Protein AF-0000000080791653 (afdb_homodimer)

Organism: Propionibacterium freudenreichii subsp. shermanii (strain ATCC 9614 / DSM 4902 / CIP 103027 / NCIMB 8099 / CIRM-BIA1) (NCBI:txid754252)

pLDDT: mean 88.98, std 9.72, range [53.88, 98.62]

Structure (mmCIF, N/CA/C/O backbone):
data_AF-0000000080791653-model_v1
#
loop_
_entity.id
_entity.type
_entity.pdbx_description
1 polymer 'YbjN domain-containing protein'
#
loop_
_atom_site.group_PDB
_atom_site.id
_atom_site.type_symbol
_atom_site.label_atom_id
_atom_site.label_alt_id
_atom_site.label_comp_id
_atom_site.label_asym_id
_atom_site.label_entity_id
_atom_site.label_seq_id
_atom_site.pdbx_PDB_ins_code
_atom_site.Cartn_x
_atom_site.Cartn_y
_atom_site.Cartn_z
_atom_site.occupancy
_atom_site.B_iso_or_equiv
_atom_site.auth_seq_id
_atom_site.auth_comp_id
_atom_site.auth_asym_id
_atom_site.auth_atom_id
_atom_site.pdbx_PDB_model_num
ATOM 1 N N . MET A 1 1 ? 5.641 -27.594 -10.656 1 53.88 1 MET A N 1
ATOM 2 C CA . MET A 1 1 ? 6.938 -27.516 -9.992 1 53.88 1 MET A CA 1
ATOM 3 C C . MET A 1 1 ? 6.969 -26.344 -9.016 1 53.88 1 MET A C 1
ATOM 5 O O . MET A 1 1 ? 6.336 -25.312 -9.25 1 53.88 1 MET A O 1
ATOM 9 N N . THR A 1 2 ? 7.332 -26.578 -7.711 1 78.31 2 THR A N 1
ATOM 10 C CA . THR A 1 2 ? 7.363 -25.578 -6.648 1 78.31 2 THR A CA 1
ATOM 11 C C . THR A 1 2 ? 8.445 -24.547 -6.91 1 78.31 2 THR A C 1
ATOM 13 O O . THR A 1 2 ? 9.562 -24.891 -7.309 1 78.31 2 THR A O 1
ATOM 16 N N . LEU A 1 3 ? 8.234 -23.281 -7.109 1 85.94 3 LEU A N 1
ATOM 17 C CA . LEU A 1 3 ? 9.203 -22.219 -7.332 1 85.94 3 LEU A CA 1
ATOM 18 C C . LEU A 1 3 ? 10.141 -22.078 -6.141 1 85.94 3 LEU A C 1
ATOM 20 O O . LEU A 1 3 ? 9.758 -22.359 -5.004 1 85.94 3 LEU A O 1
ATOM 24 N N . PRO A 1 4 ? 11.422 -21.812 -6.477 1 92.81 4 PRO A N 1
ATOM 25 C CA . PRO A 1 4 ? 12.367 -21.688 -5.371 1 92.81 4 PRO A CA 1
ATOM 26 C C . PRO A 1 4 ? 12.016 -20.547 -4.422 1 92.81 4 PRO A C 1
ATOM 28 O O . PRO A 1 4 ? 11.445 -19.531 -4.848 1 92.81 4 PRO A O 1
ATOM 31 N N . GLY A 1 5 ? 12.375 -20.703 -3.193 1 94.06 5 GLY A N 1
ATOM 32 C CA . GLY A 1 5 ? 12.242 -19.625 -2.217 1 94.06 5 GLY A CA 1
ATOM 33 C C . GLY A 1 5 ? 13.242 -18.5 -2.43 1 94.06 5 GLY A C 1
ATOM 34 O O . GLY A 1 5 ? 14.211 -18.656 -3.174 1 94.06 5 GLY A O 1
ATOM 35 N N . VAL A 1 6 ? 12.992 -17.422 -1.859 1 96.12 6 VAL A N 1
ATOM 36 C CA . VAL A 1 6 ? 13.875 -16.266 -1.937 1 96.12 6 VAL A CA 1
ATOM 37 C C . VAL A 1 6 ? 14.859 -16.281 -0.769 1 96.12 6 VAL A C 1
ATOM 39 O O . VAL A 1 6 ? 14.484 -16.016 0.374 1 96.12 6 VAL A O 1
ATOM 42 N N . THR A 1 7 ? 16.094 -16.594 -1.062 1 95.75 7 THR A N 1
ATOM 43 C CA . THR A 1 7 ? 17.156 -16.641 -0.06 1 95.75 7 THR A CA 1
ATOM 44 C C . THR A 1 7 ? 17.906 -15.312 -0.009 1 95.75 7 THR A C 1
ATOM 46 O O . THR A 1 7 ? 17.734 -14.461 -0.886 1 95.75 7 THR A O 1
ATOM 49 N N . ALA A 1 8 ? 18.781 -15.172 1.044 1 95.12 8 ALA A N 1
ATOM 50 C CA . ALA A 1 8 ? 19.594 -13.977 1.174 1 95.12 8 ALA A CA 1
ATOM 51 C C . ALA A 1 8 ? 20.547 -13.82 -0.018 1 95.12 8 ALA A C 1
ATOM 53 O O . ALA A 1 8 ? 20.75 -12.719 -0.521 1 95.12 8 ALA A O 1
ATOM 54 N N . GLU A 1 9 ? 21.078 -14.914 -0.443 1 96 9 GLU A N 1
ATOM 55 C CA . GLU A 1 9 ? 22 -14.891 -1.57 1 96 9 GLU A CA 1
ATOM 56 C C . GLU A 1 9 ? 21.297 -14.438 -2.85 1 96 9 GLU A C 1
ATOM 58 O O . GLU A 1 9 ? 21.844 -13.625 -3.604 1 96 9 GLU A O 1
ATOM 63 N N . ARG A 1 10 ? 20.125 -14.977 -3.107 1 97.25 10 ARG A N 1
ATOM 64 C CA . ARG A 1 10 ? 19.359 -14.602 -4.289 1 97.25 10 ARG A CA 1
ATOM 65 C C . ARG A 1 10 ? 18.938 -13.133 -4.227 1 97.25 10 ARG A C 1
ATOM 67 O O . ARG A 1 10 ? 18.922 -12.445 -5.246 1 97.25 10 ARG A O 1
ATOM 74 N N . MET A 1 11 ? 18.625 -12.656 -3.051 1 97.31 11 MET A N 1
ATOM 75 C CA . MET A 1 11 ? 18.266 -11.258 -2.869 1 97.31 11 MET A CA 1
ATOM 76 C C . MET A 1 11 ? 19.438 -10.336 -3.162 1 97.31 11 MET A C 1
ATOM 78 O O . MET A 1 11 ? 19.297 -9.352 -3.891 1 97.31 11 MET A O 1
ATOM 82 N N . GLN A 1 12 ? 20.547 -10.648 -2.6 1 97.38 12 GLN A N 1
ATOM 83 C CA . GLN A 1 12 ? 21.719 -9.812 -2.814 1 97.38 12 GLN A CA 1
ATOM 84 C C . GLN A 1 12 ? 22.078 -9.719 -4.297 1 97.38 12 GLN A C 1
ATOM 86 O O . GLN A 1 12 ? 22.344 -8.633 -4.809 1 97.38 12 GLN A O 1
ATOM 91 N N . ALA A 1 13 ? 22.031 -10.852 -4.934 1 97.56 13 ALA A N 1
ATOM 92 C CA . ALA A 1 13 ? 22.297 -10.867 -6.367 1 97.56 13 ALA A CA 1
ATOM 93 C C . ALA A 1 13 ? 21.297 -10.023 -7.133 1 97.56 13 ALA A C 1
ATOM 95 O O . ALA A 1 13 ? 21.656 -9.273 -8.047 1 97.56 13 ALA A O 1
ATOM 96 N N . ALA A 1 14 ? 20.016 -10.18 -6.762 1 97.94 14 ALA A N 1
ATOM 97 C CA . ALA A 1 14 ? 18.969 -9.414 -7.414 1 97.94 14 ALA A CA 1
ATOM 98 C C . ALA A 1 14 ? 19.141 -7.918 -7.18 1 97.94 14 ALA A C 1
ATOM 100 O O . ALA A 1 14 ? 18.938 -7.109 -8.086 1 97.94 14 ALA A O 1
ATOM 101 N N . ILE A 1 15 ? 19.531 -7.496 -5.953 1 98.31 15 ILE A N 1
ATOM 102 C CA . ILE A 1 15 ? 19.734 -6.09 -5.621 1 98.31 15 ILE A CA 1
ATOM 103 C C . ILE A 1 15 ? 20.828 -5.508 -6.516 1 98.31 15 ILE A C 1
ATOM 105 O O . ILE A 1 15 ? 20.656 -4.426 -7.082 1 98.31 15 ILE A O 1
ATOM 109 N N . VAL A 1 16 ? 21.875 -6.25 -6.668 1 98.38 16 VAL A N 1
ATOM 110 C CA . VAL A 1 16 ? 22.969 -5.789 -7.512 1 98.38 16 VAL A CA 1
ATOM 111 C C . VAL A 1 16 ? 22.484 -5.609 -8.945 1 98.38 16 VAL A C 1
ATOM 113 O O . VAL A 1 16 ? 22.781 -4.594 -9.586 1 98.38 16 VAL A O 1
ATOM 116 N N . GLN A 1 17 ? 21.75 -6.539 -9.383 1 98 17 GLN A N 1
ATOM 117 C CA . GLN A 1 17 ? 21.281 -6.488 -10.766 1 98 17 GLN A CA 1
ATOM 118 C C . GLN A 1 17 ? 20.297 -5.332 -10.977 1 98 17 GLN A C 1
ATOM 120 O O . GLN A 1 17 ? 20.328 -4.668 -12.016 1 98 17 GLN A O 1
ATOM 125 N N . VAL A 1 18 ? 19.453 -5.078 -10 1 97.75 18 VAL A N 1
ATOM 126 C CA . VAL A 1 18 ? 18.375 -4.113 -10.172 1 97.75 18 VAL A CA 1
ATOM 127 C C . VAL A 1 18 ? 18.891 -2.699 -9.93 1 97.75 18 VAL A C 1
ATOM 129 O O . VAL A 1 18 ? 18.453 -1.745 -10.57 1 97.75 18 VAL A O 1
ATOM 132 N N . THR A 1 19 ? 19.875 -2.553 -9.031 1 97.38 19 THR A N 1
ATOM 133 C CA . THR A 1 19 ? 20.297 -1.213 -8.641 1 97.38 19 THR A CA 1
ATOM 134 C C . THR A 1 19 ? 21.672 -0.887 -9.234 1 97.38 19 THR A C 1
ATOM 136 O O . THR A 1 19 ? 22.094 0.271 -9.234 1 97.38 19 THR A O 1
ATOM 139 N N . GLU A 1 20 ? 22.359 -1.915 -9.711 1 96.94 20 GLU A N 1
ATOM 140 C CA . GLU A 1 20 ? 23.719 -1.812 -10.219 1 96.94 20 GLU A CA 1
ATOM 141 C C . GLU A 1 20 ? 24.672 -1.304 -9.141 1 96.94 20 GLU A C 1
ATOM 143 O O . GLU A 1 20 ? 25.609 -0.563 -9.438 1 96.94 20 GLU A O 1
ATOM 148 N N . GLN A 1 21 ? 24.391 -1.58 -7.891 1 97.31 21 GLN A N 1
ATOM 149 C CA . GLN A 1 21 ? 25.203 -1.216 -6.734 1 97.31 21 GLN A CA 1
ATOM 150 C C . GLN A 1 21 ? 25.438 -2.418 -5.824 1 97.31 21 GLN A C 1
ATOM 152 O O . GLN A 1 21 ? 24.594 -3.314 -5.746 1 97.31 21 GLN A O 1
ATOM 157 N N . VAL A 1 22 ? 26.609 -2.447 -5.172 1 97.19 22 VAL A N 1
ATOM 158 C CA . VAL A 1 22 ? 26.828 -3.412 -4.098 1 97.19 22 VAL A CA 1
ATOM 159 C C . VAL A 1 22 ? 26.125 -2.941 -2.826 1 97.19 22 VAL A C 1
ATOM 161 O O . VAL A 1 22 ? 26.453 -1.882 -2.285 1 97.19 22 VAL A O 1
ATOM 164 N N . PRO A 1 23 ? 25.109 -3.697 -2.387 1 98.06 23 PRO A N 1
ATOM 165 C CA . PRO A 1 23 ? 24.375 -3.236 -1.204 1 98.06 23 PRO A CA 1
ATOM 166 C C . PRO A 1 23 ? 25.188 -3.385 0.083 1 98.06 23 PRO A C 1
ATOM 168 O O . PRO A 1 23 ? 25.938 -4.352 0.237 1 98.06 23 PRO A O 1
ATOM 171 N N . ALA A 1 24 ? 25.078 -2.436 0.948 1 98.06 24 ALA A N 1
ATOM 172 C CA . ALA A 1 24 ? 25.625 -2.551 2.301 1 98.06 24 ALA A CA 1
ATOM 173 C C . ALA A 1 24 ? 24.719 -3.402 3.184 1 98.06 24 ALA A C 1
ATOM 175 O O . ALA A 1 24 ? 23.484 -3.254 3.154 1 98.06 24 ALA A O 1
ATOM 176 N N . GLU A 1 25 ? 25.281 -4.301 3.967 1 97.12 25 GLU A N 1
ATOM 177 C CA . GLU A 1 25 ? 24.516 -5.078 4.934 1 97.12 25 GLU A CA 1
ATOM 178 C C . GLU A 1 25 ? 24.203 -4.254 6.18 1 97.12 25 GLU A C 1
ATOM 180 O O . GLU A 1 25 ? 25.094 -3.582 6.723 1 97.12 25 GLU A O 1
ATOM 185 N N . VAL A 1 26 ? 23.031 -4.289 6.465 1 95.81 26 VAL A N 1
ATOM 186 C CA . VAL A 1 26 ? 22.594 -3.654 7.703 1 95.81 26 VAL A CA 1
ATOM 187 C C . VAL A 1 26 ? 21.766 -4.641 8.523 1 95.81 26 VAL A C 1
ATOM 189 O O . VAL A 1 26 ? 21.422 -5.727 8.047 1 95.81 26 VAL A O 1
ATOM 192 N N . ASP A 1 27 ? 21.469 -4.281 9.75 1 93.94 27 ASP A N 1
ATOM 193 C CA . ASP A 1 27 ? 20.609 -5.129 10.578 1 93.94 27 ASP A CA 1
ATOM 194 C C . ASP A 1 27 ? 19.234 -5.32 9.93 1 93.94 27 ASP A C 1
ATOM 196 O O . ASP A 1 27 ? 18.531 -4.348 9.672 1 93.94 27 ASP A O 1
ATOM 200 N N . GLY A 1 28 ? 19.016 -6.488 9.523 1 93.12 28 GLY A N 1
ATOM 201 C CA . GLY A 1 28 ? 17.703 -6.828 9.016 1 93.12 28 GLY A CA 1
ATOM 202 C C . GLY A 1 28 ? 17.609 -6.77 7.5 1 93.12 28 GLY A C 1
ATOM 203 O O . GLY A 1 28 ? 16.531 -6.918 6.93 1 93.12 28 GLY A O 1
ATOM 204 N N . GLY A 1 29 ? 18.719 -6.508 6.848 1 97.88 29 GLY A N 1
ATOM 205 C CA . GLY A 1 29 ? 18.625 -6.484 5.395 1 97.88 29 GLY A CA 1
ATOM 206 C C . GLY A 1 29 ? 19.781 -5.758 4.742 1 97.88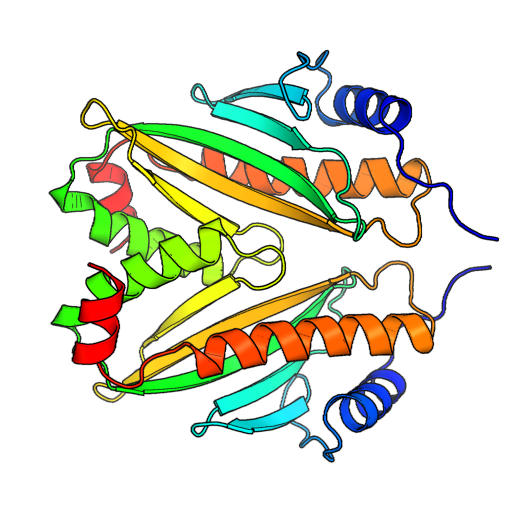 29 GLY A C 1
ATOM 207 O O . GLY A 1 29 ? 20.938 -5.953 5.121 1 97.88 29 GLY A O 1
ATOM 208 N N . TRP A 1 30 ? 19.5 -5.062 3.684 1 98.5 30 TRP A N 1
ATOM 209 C CA . TRP A 1 30 ? 20.5 -4.375 2.873 1 98.5 30 TRP A CA 1
ATOM 210 C C . TRP A 1 30 ? 20.047 -2.959 2.535 1 98.5 30 TRP A C 1
ATOM 212 O O . TRP A 1 30 ? 18.859 -2.652 2.58 1 98.5 30 TRP A O 1
ATOM 222 N N . GLU A 1 31 ? 21 -2.145 2.18 1 98.38 31 GLU A N 1
ATOM 223 C CA . GLU A 1 31 ? 20.719 -0.776 1.76 1 98.38 31 GLU A CA 1
ATOM 224 C C . GLU A 1 31 ? 21.594 -0.36 0.587 1 98.38 31 GLU A C 1
ATOM 226 O O . GLU A 1 31 ? 22.734 -0.834 0.456 1 98.38 31 GLU A O 1
ATOM 231 N N . VAL A 1 32 ? 21.047 0.462 -0.201 1 97.75 32 VAL A N 1
ATOM 232 C CA . VAL A 1 32 ? 21.812 1.146 -1.238 1 97.75 32 VAL A CA 1
ATOM 233 C C . VAL A 1 32 ? 21.469 2.631 -1.247 1 97.75 32 VAL A C 1
ATOM 235 O O . VAL A 1 32 ? 20.312 3.006 -0.993 1 97.75 32 VAL A O 1
ATOM 238 N N . PRO A 1 33 ? 22.469 3.479 -1.502 1 95.56 33 PRO A N 1
ATOM 239 C CA . PRO A 1 33 ? 22.156 4.906 -1.609 1 95.56 33 PRO A CA 1
ATOM 240 C C . PRO A 1 33 ? 21.281 5.227 -2.82 1 95.56 33 PRO A C 1
ATOM 242 O O . PRO A 1 33 ? 21.359 4.547 -3.846 1 95.56 33 PRO A O 1
ATOM 245 N N . ALA A 1 34 ? 20.422 6.203 -2.67 1 91.62 34 ALA A N 1
ATOM 246 C CA . ALA A 1 34 ? 19.594 6.738 -3.748 1 91.62 34 ALA A CA 1
ATOM 247 C C . ALA A 1 34 ? 19.75 8.25 -3.859 1 91.62 34 ALA A C 1
ATOM 249 O O . ALA A 1 34 ? 20.547 8.852 -3.135 1 91.62 34 ALA A O 1
ATOM 250 N N . GLU A 1 35 ? 19.062 8.836 -4.797 1 84.94 35 GLU A N 1
ATOM 251 C CA . GLU A 1 35 ? 19.125 10.281 -5.016 1 84.94 35 GLU A CA 1
ATOM 252 C C . GLU A 1 35 ? 18.609 11.055 -3.807 1 84.94 35 GLU A C 1
ATOM 254 O O . GLU A 1 35 ? 17.859 10.508 -3 1 84.94 35 GLU A O 1
ATOM 259 N N . SER A 1 36 ? 19.062 12.375 -3.662 1 80.5 36 SER A N 1
ATOM 260 C CA . SER A 1 36 ? 18.562 13.328 -2.68 1 80.5 36 SER A CA 1
ATOM 261 C C . SER A 1 36 ? 18.766 12.812 -1.258 1 80.5 36 SER A C 1
ATOM 263 O O . SER A 1 36 ? 17.891 12.992 -0.402 1 80.5 36 SER A O 1
ATOM 265 N N . ASN A 1 37 ? 19.906 12.094 -1.067 1 87.88 37 ASN A N 1
ATOM 266 C CA . ASN A 1 37 ? 20.297 11.578 0.24 1 87.88 37 ASN A CA 1
ATOM 267 C C . ASN A 1 37 ? 19.328 10.523 0.744 1 87.88 37 ASN A C 1
ATOM 269 O O . ASN A 1 37 ? 19.234 10.281 1.948 1 87.88 37 ASN A O 1
ATOM 273 N N . ALA A 1 38 ? 18.578 9.977 -0.196 1 92.75 38 ALA A N 1
ATOM 274 C CA . ALA A 1 38 ? 17.703 8.867 0.157 1 92.75 38 ALA A CA 1
ATOM 275 C C . ALA A 1 38 ? 18.453 7.543 0.182 1 92.75 38 ALA A C 1
ATOM 277 O O . ALA A 1 38 ? 19.578 7.457 -0.312 1 92.75 38 ALA A O 1
ATOM 278 N N . VAL A 1 39 ? 17.891 6.633 0.833 1 95.56 39 VAL A N 1
ATOM 279 C CA . VAL A 1 39 ? 18.406 5.27 0.892 1 95.56 39 VAL A CA 1
ATOM 280 C C . VAL A 1 39 ? 17.297 4.281 0.551 1 95.56 39 VAL A C 1
ATOM 282 O O . VAL A 1 39 ? 16.156 4.453 0.975 1 95.56 39 VAL A O 1
ATOM 285 N N . ILE A 1 40 ? 17.609 3.268 -0.248 1 97.38 40 ILE A N 1
ATOM 286 C CA . ILE A 1 40 ? 16.703 2.158 -0.49 1 97.38 40 ILE A CA 1
ATOM 287 C C . ILE A 1 40 ? 17.078 0.973 0.394 1 97.38 40 ILE A C 1
ATOM 289 O O . ILE A 1 40 ? 18.25 0.584 0.45 1 97.38 40 ILE A O 1
ATOM 293 N N . ARG A 1 41 ? 16.156 0.468 1.07 1 98.12 41 ARG A N 1
ATOM 294 C CA . ARG A 1 41 ? 16.344 -0.664 1.971 1 98.12 41 ARG A CA 1
ATOM 295 C C . ARG A 1 41 ? 15.633 -1.907 1.447 1 98.12 41 ARG A C 1
ATOM 297 O O . ARG A 1 41 ? 14.516 -1.821 0.934 1 98.12 41 ARG A O 1
ATOM 304 N N . PHE A 1 42 ? 16.266 -3.008 1.573 1 98.62 42 PHE A N 1
ATOM 305 C CA . PHE A 1 42 ? 15.727 -4.32 1.224 1 98.62 42 PHE A CA 1
ATOM 306 C C . PHE A 1 42 ? 15.703 -5.234 2.441 1 98.62 42 PHE A C 1
ATOM 308 O O . PHE A 1 42 ? 16.719 -5.41 3.117 1 98.62 42 PHE A O 1
ATOM 315 N N . GLU A 1 43 ? 14.594 -5.727 2.746 1 97.94 43 GLU A N 1
ATOM 316 C CA . GLU A 1 43 ? 14.453 -6.68 3.842 1 97.94 43 GLU A CA 1
ATOM 317 C C . GLU A 1 43 ? 14.023 -8.047 3.328 1 97.94 43 GLU A C 1
ATOM 319 O O . GLU A 1 43 ? 13.109 -8.1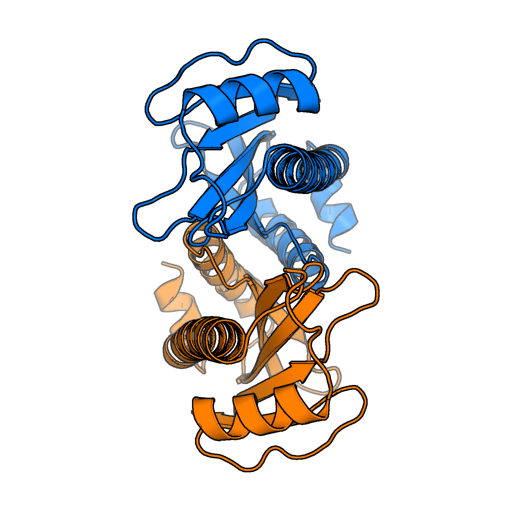56 2.51 1 97.94 43 GLU A O 1
ATOM 324 N N . PRO A 1 44 ? 14.727 -9.039 3.764 1 97 44 PRO A N 1
ATOM 325 C CA . PRO A 1 44 ? 14.359 -10.383 3.318 1 97 44 PRO A CA 1
ATOM 326 C C . PRO A 1 44 ? 12.914 -10.742 3.676 1 97 44 PRO A C 1
ATOM 328 O O . PRO A 1 44 ? 12.297 -10.07 4.504 1 97 44 PRO A O 1
ATOM 331 N N . PRO A 1 45 ? 12.383 -11.766 2.953 1 96.44 45 PRO A N 1
ATOM 332 C CA . PRO A 1 45 ? 10.992 -12.148 3.227 1 96.44 45 PRO A CA 1
ATOM 333 C C . PRO A 1 45 ? 10.758 -12.508 4.691 1 96.44 45 PRO A C 1
ATOM 335 O O . PRO A 1 45 ? 11.578 -13.195 5.301 1 96.44 45 PRO A O 1
ATOM 338 N N . SER A 1 46 ? 9.672 -11.984 5.25 1 93.25 46 SER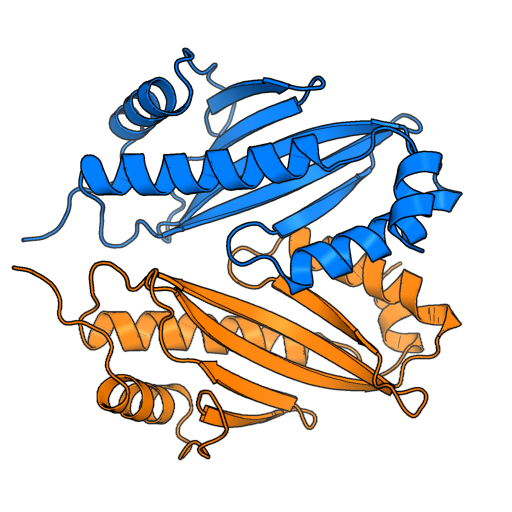 A N 1
ATOM 339 C CA . SER A 1 46 ? 9.203 -12.398 6.566 1 93.25 46 SER A CA 1
ATOM 340 C C . SER A 1 46 ? 8.719 -13.844 6.555 1 93.25 46 SER A C 1
ATOM 342 O O . SER A 1 46 ? 8.758 -14.508 5.516 1 93.25 46 SER A O 1
ATOM 344 N N . ASP A 1 47 ? 8.281 -14.305 7.723 1 90.56 47 ASP A N 1
ATOM 345 C CA . ASP A 1 47 ? 7.797 -15.68 7.855 1 90.56 47 ASP A CA 1
ATOM 346 C C . ASP A 1 47 ? 6.594 -15.93 6.945 1 90.56 47 ASP A C 1
ATOM 348 O O . ASP A 1 47 ? 6.398 -17.047 6.461 1 90.56 47 ASP A O 1
ATOM 352 N N . ASN A 1 48 ? 5.871 -14.898 6.633 1 85.5 48 ASN A N 1
ATOM 353 C CA . ASN A 1 48 ? 4.688 -15.047 5.793 1 85.5 48 ASN A CA 1
ATOM 354 C C . ASN A 1 48 ? 5.004 -14.797 4.324 1 85.5 48 ASN A C 1
ATOM 356 O O . ASN A 1 48 ? 4.098 -14.711 3.494 1 85.5 48 ASN A O 1
ATOM 360 N N . GLY A 1 49 ? 6.266 -14.547 4.027 1 91.06 49 GLY A N 1
ATOM 361 C CA . GLY A 1 49 ? 6.703 -14.469 2.641 1 91.06 49 GLY A CA 1
ATOM 362 C C . GLY A 1 49 ? 6.676 -13.055 2.088 1 91.06 49 GLY A C 1
ATOM 363 O O . GLY A 1 49 ? 6.656 -12.859 0.872 1 91.06 49 GLY A O 1
ATOM 364 N N . LEU A 1 50 ? 6.672 -12.125 2.916 1 93.44 50 LEU A N 1
ATOM 365 C CA . LEU A 1 50 ? 6.613 -10.75 2.436 1 93.44 50 LEU A CA 1
ATOM 366 C C . LEU A 1 50 ? 8 -10.117 2.406 1 93.44 50 LEU A C 1
ATOM 368 O O . LEU A 1 50 ? 8.633 -9.953 3.449 1 93.44 50 LEU A O 1
ATOM 372 N N . LEU A 1 51 ? 8.469 -9.867 1.226 1 97.12 51 LEU A N 1
ATOM 373 C CA . LEU A 1 51 ? 9.703 -9.125 0.996 1 97.12 51 LEU A CA 1
ATOM 374 C C . LEU A 1 51 ? 9.422 -7.625 0.914 1 97.12 51 LEU A C 1
ATOM 376 O O . LEU A 1 51 ? 8.547 -7.191 0.162 1 97.12 51 LEU A O 1
ATOM 380 N N . ARG A 1 52 ? 10.148 -6.875 1.717 1 97.5 52 ARG A N 1
ATOM 381 C CA . ARG A 1 52 ? 9.922 -5.434 1.801 1 97.5 52 ARG A CA 1
ATOM 382 C C . ARG A 1 52 ? 11.031 -4.664 1.094 1 97.5 52 ARG A C 1
ATOM 384 O O . ARG A 1 52 ? 12.219 -4.941 1.302 1 97.5 52 ARG A O 1
ATOM 391 N N . VAL A 1 53 ? 10.68 -3.803 0.232 1 98.06 53 VAL A N 1
ATOM 392 C CA . VAL A 1 53 ? 11.555 -2.771 -0.319 1 98.06 53 VAL A CA 1
ATOM 393 C C . VAL A 1 53 ? 11.047 -1.392 0.1 1 98.06 53 VAL A C 1
ATOM 395 O O . VAL A 1 53 ? 9.867 -1.086 -0.047 1 98.06 53 VAL A O 1
ATOM 398 N N . ALA A 1 54 ? 11.977 -0.582 0.618 1 97.25 54 ALA A N 1
ATOM 399 C CA . ALA A 1 54 ? 11.562 0.721 1.134 1 97.25 54 ALA A CA 1
ATOM 400 C C . ALA A 1 54 ? 12.562 1.807 0.745 1 97.25 54 ALA A C 1
ATOM 402 O O . ALA A 1 54 ? 13.742 1.521 0.507 1 97.25 54 ALA A O 1
ATOM 403 N N . VAL A 1 55 ? 12.078 2.975 0.609 1 96.06 55 VAL A N 1
ATOM 404 C CA . VAL A 1 55 ? 12.945 4.137 0.469 1 96.06 55 VAL A CA 1
ATOM 405 C C . VAL A 1 55 ? 12.727 5.094 1.639 1 96.06 55 VAL A C 1
ATOM 407 O O . VAL A 1 55 ? 11.602 5.246 2.119 1 96.06 55 VAL A O 1
ATOM 410 N N . VAL A 1 56 ? 13.742 5.641 2.121 1 93.25 56 VAL A N 1
ATOM 411 C CA . VAL A 1 56 ? 13.711 6.652 3.17 1 93.25 56 VAL A CA 1
ATOM 412 C C . VAL A 1 56 ? 14.469 7.898 2.713 1 93.25 56 VAL A C 1
ATOM 414 O O . VAL A 1 56 ? 15.625 7.809 2.291 1 93.25 56 VAL A O 1
ATOM 417 N N . SER A 1 57 ? 13.812 9 2.793 1 91.38 57 SER A N 1
ATOM 418 C CA . SER A 1 57 ? 14.398 10.273 2.369 1 91.38 57 SER A CA 1
ATOM 419 C C . SER A 1 57 ? 14.25 11.336 3.447 1 91.38 57 SER A C 1
ATOM 421 O O . SER A 1 57 ? 13.133 11.758 3.764 1 91.38 57 SER A O 1
ATOM 423 N N . PRO A 1 58 ? 15.383 11.797 3.957 1 88.94 58 PRO A N 1
ATOM 424 C CA . PRO A 1 58 ? 15.289 12.898 4.914 1 88.94 58 PRO A CA 1
ATOM 425 C C . PRO A 1 58 ? 14.812 14.195 4.273 1 88.94 58 PRO A C 1
ATOM 427 O O . PRO A 1 58 ? 15.25 14.547 3.176 1 88.94 58 PRO A O 1
ATOM 430 N N . VAL A 1 59 ? 13.906 14.789 4.988 1 85.12 59 VAL A N 1
ATOM 431 C CA . VAL A 1 59 ? 13.414 16.078 4.512 1 85.12 59 VAL A CA 1
ATOM 432 C C . VAL A 1 59 ? 13.328 17.062 5.68 1 85.12 59 VAL A C 1
ATOM 434 O O . VAL A 1 59 ? 13.266 16.656 6.84 1 85.12 59 VAL A O 1
ATOM 437 N N . LYS A 1 60 ? 13.359 18.328 5.309 1 83.94 60 LYS A N 1
ATOM 438 C CA . LYS A 1 60 ? 13.18 19.391 6.297 1 83.94 60 LYS A CA 1
ATOM 439 C C . LYS A 1 60 ? 11.828 20.078 6.129 1 83.94 60 LYS A C 1
ATOM 441 O O . LYS A 1 60 ? 11.648 20.875 5.207 1 83.94 60 LYS A O 1
ATOM 446 N N . ILE A 1 61 ? 10.961 19.703 6.984 1 82.56 61 ILE A N 1
ATOM 447 C CA . ILE A 1 61 ? 9.602 20.234 6.957 1 82.56 61 ILE A CA 1
ATOM 448 C C . ILE A 1 61 ? 9.266 20.844 8.312 1 82.56 61 ILE A C 1
ATOM 450 O O . ILE A 1 61 ? 9.508 20.234 9.359 1 82.56 61 ILE A O 1
ATOM 454 N N . ALA A 1 62 ? 8.781 22.078 8.211 1 82.44 62 ALA A N 1
ATOM 455 C CA . ALA A 1 62 ? 8.305 22.672 9.453 1 82.44 62 ALA A CA 1
ATOM 456 C C . ALA A 1 62 ? 7.117 21.891 10.016 1 82.44 62 ALA A C 1
ATOM 458 O O . ALA A 1 62 ? 6.266 21.422 9.266 1 82.44 62 ALA A O 1
ATOM 459 N N . GLN A 1 63 ? 7.062 21.781 11.328 1 83.31 63 GLN A N 1
ATOM 460 C CA . GLN A 1 63 ? 5.992 21.062 12 1 83.31 63 GLN A CA 1
ATOM 461 C C . GLN A 1 63 ? 4.621 21.547 11.547 1 83.31 63 GLN A C 1
ATOM 463 O O . GLN A 1 63 ? 3.693 20.75 11.391 1 83.31 63 GLN A O 1
ATOM 468 N N . LYS A 1 64 ? 4.477 22.797 11.406 1 82.19 64 LYS A N 1
ATOM 469 C CA . LYS A 1 64 ? 3.199 23.391 11.039 1 82.19 64 LYS A CA 1
ATOM 470 C C . LYS A 1 64 ? 2.748 22.922 9.656 1 82.19 64 LYS A C 1
ATOM 472 O O . LYS A 1 64 ? 1.561 23 9.328 1 82.19 64 LYS A O 1
ATOM 477 N N . ASP A 1 65 ? 3.646 22.469 8.828 1 84.62 65 ASP A N 1
ATOM 478 C CA . ASP A 1 65 ? 3.338 22.078 7.449 1 84.62 65 ASP A CA 1
ATOM 479 C C . ASP A 1 65 ? 3.037 20.594 7.352 1 84.62 65 ASP A C 1
ATOM 481 O O . ASP A 1 65 ? 2.588 20.109 6.309 1 84.62 65 ASP A O 1
ATOM 485 N N . TYR A 1 66 ? 3.256 19.891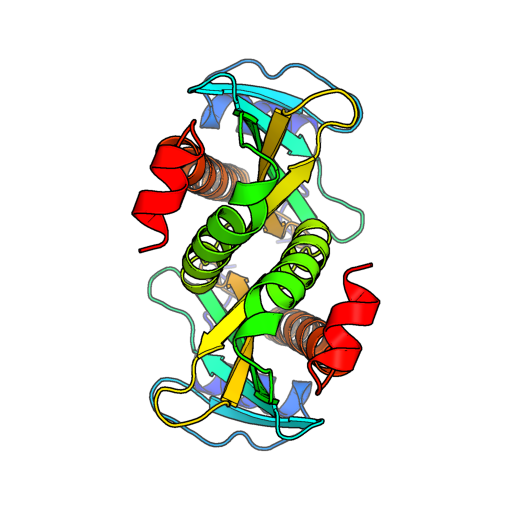 8.422 1 86.25 66 TYR A N 1
ATOM 486 C CA . TYR A 1 66 ? 3.076 18.438 8.469 1 86.25 66 TYR A CA 1
ATOM 487 C C . TYR A 1 66 ? 1.695 18.047 7.961 1 86.25 66 TYR A C 1
ATOM 489 O O . TYR A 1 66 ? 1.573 17.188 7.086 1 86.25 66 TYR A O 1
ATOM 497 N N . PRO A 1 67 ? 0.588 18.734 8.305 1 84.38 67 PRO A N 1
ATOM 498 C CA . PRO A 1 67 ? -0.729 18.359 7.793 1 84.38 67 PRO A CA 1
ATOM 499 C C . PRO A 1 67 ? -0.846 18.516 6.277 1 84.38 67 PRO A C 1
ATOM 501 O O . PRO A 1 67 ? -1.497 17.703 5.613 1 84.38 67 PRO A O 1
ATOM 504 N N . THR A 1 68 ? -0.211 19.531 5.836 1 85.38 68 THR A N 1
ATOM 505 C CA . THR A 1 68 ? -0.248 19.766 4.398 1 85.38 68 THR A CA 1
ATOM 506 C C . THR A 1 68 ? 0.463 18.641 3.648 1 85.38 68 THR A C 1
ATOM 508 O O . THR A 1 68 ? -0.008 18.203 2.6 1 85.38 68 THR A O 1
ATOM 511 N N . VAL A 1 69 ? 1.548 18.188 4.168 1 88.56 69 VAL A N 1
ATOM 512 C CA . VAL A 1 69 ? 2.301 17.109 3.549 1 88.56 69 VAL A CA 1
ATOM 513 C C . VAL A 1 69 ? 1.464 15.828 3.551 1 88.56 69 VAL A C 1
ATOM 515 O O . VAL A 1 69 ? 1.425 15.102 2.555 1 88.56 69 VAL A O 1
ATOM 518 N N . LEU A 1 70 ? 0.759 15.656 4.629 1 91.5 70 LEU A N 1
ATOM 519 C CA . LEU A 1 70 ? -0.059 14.453 4.73 1 91.5 70 LEU A CA 1
ATOM 520 C C . LEU A 1 70 ? -1.194 14.477 3.713 1 91.5 70 LEU A C 1
ATOM 522 O O . LEU A 1 70 ? -1.626 13.43 3.232 1 91.5 70 LEU A O 1
ATOM 526 N N . MET A 1 71 ? -1.646 15.641 3.35 1 90.5 71 MET A N 1
ATOM 527 C CA . MET A 1 71 ? -2.658 15.734 2.301 1 90.5 71 MET A CA 1
ATOM 528 C C . MET A 1 71 ? -2.098 15.273 0.96 1 90.5 71 MET A C 1
ATOM 530 O O . MET A 1 71 ? -2.787 14.594 0.197 1 90.5 71 MET A O 1
ATOM 534 N N . VAL A 1 72 ? -0.908 15.617 0.714 1 89.38 72 VAL A N 1
ATOM 535 C CA . VAL A 1 72 ? -0.242 15.172 -0.507 1 89.38 72 VAL A CA 1
ATOM 536 C C . VAL A 1 72 ? -0.066 13.656 -0.482 1 89.38 72 VAL A C 1
ATOM 538 O O . VAL A 1 72 ? -0.285 12.984 -1.491 1 89.38 72 VAL A O 1
ATOM 541 N N . PHE A 1 73 ? 0.346 13.141 0.689 1 92.94 73 PHE A N 1
ATOM 542 C CA . PHE A 1 73 ? 0.51 11.695 0.838 1 92.94 73 PHE A CA 1
ATOM 543 C C . PHE A 1 73 ? -0.809 10.977 0.593 1 92.94 73 PHE A C 1
ATOM 545 O O . PHE A 1 73 ? -0.835 9.922 -0.045 1 92.94 73 PHE A O 1
ATOM 552 N N . ASN A 1 74 ? -1.816 11.539 1.106 1 93.88 74 ASN A N 1
ATOM 553 C CA . ASN A 1 74 ? -3.137 10.953 0.892 1 93.88 74 ASN A CA 1
ATOM 554 C C . ASN A 1 74 ? -3.467 10.844 -0.593 1 93.88 74 ASN A C 1
ATOM 556 O O . ASN A 1 74 ? -3.926 9.797 -1.056 1 93.88 74 ASN A O 1
ATOM 560 N N . GLU A 1 75 ? -3.238 11.844 -1.309 1 90.5 75 GLU A N 1
ATOM 561 C CA . GLU A 1 75 ? -3.512 11.844 -2.742 1 90.5 75 GLU A CA 1
ATOM 562 C C . GLU A 1 75 ? -2.639 10.828 -3.469 1 90.5 75 GLU A C 1
ATOM 564 O O . GLU A 1 75 ? -3.111 10.117 -4.363 1 90.5 75 GLU A O 1
ATOM 569 N N . PHE A 1 76 ? -1.411 10.789 -3.117 1 90.12 76 PHE A N 1
ATOM 570 C CA . PHE A 1 76 ? -0.511 9.805 -3.703 1 90.12 76 PHE A CA 1
ATOM 571 C C . PHE A 1 76 ? -1 8.391 -3.422 1 90.12 76 PHE A C 1
ATOM 573 O O . PHE A 1 76 ? -1.106 7.57 -4.336 1 90.12 76 PHE A O 1
ATOM 580 N N . ASN A 1 77 ? -1.277 8.141 -2.123 1 94.19 77 ASN A N 1
ATOM 581 C CA . ASN A 1 77 ? -1.669 6.801 -1.692 1 94.19 77 ASN A CA 1
ATOM 582 C C . ASN A 1 77 ? -2.984 6.371 -2.334 1 94.19 77 ASN A C 1
ATOM 584 O O . ASN A 1 77 ? -3.191 5.184 -2.598 1 94.19 77 ASN A O 1
ATOM 588 N N . MET A 1 78 ? -3.775 7.305 -2.643 1 93.88 78 MET A N 1
ATOM 589 C CA . MET A 1 78 ? -5.039 7.031 -3.322 1 93.88 78 MET A CA 1
ATOM 590 C C . MET A 1 78 ? -4.797 6.488 -4.727 1 93.88 78 MET A C 1
ATOM 592 O O . MET A 1 78 ? -5.551 5.648 -5.211 1 93.88 78 MET A O 1
ATOM 596 N N . LYS A 1 79 ? -3.791 6.875 -5.352 1 91.25 79 LYS A N 1
ATOM 597 C CA . LYS A 1 79 ? -3.555 6.543 -6.754 1 91.25 79 LYS A CA 1
ATOM 598 C C . LYS A 1 79 ? -2.527 5.422 -6.887 1 91.25 79 LYS A C 1
ATOM 600 O O . LYS A 1 79 ? -2.426 4.789 -7.941 1 91.25 79 LYS A O 1
ATOM 605 N N . SER A 1 80 ? -1.803 5.258 -5.859 1 91.19 80 SER A N 1
ATOM 606 C CA . SER A 1 80 ? -0.694 4.312 -5.934 1 91.19 80 SER A CA 1
ATOM 607 C C . SER A 1 80 ? -1.189 2.871 -5.848 1 91.19 80 SER A C 1
ATOM 609 O O . SER A 1 80 ? -2.09 2.564 -5.066 1 91.19 80 SER A O 1
ATOM 611 N N . THR A 1 81 ? -0.479 1.955 -6.586 1 90.94 81 THR A N 1
ATOM 612 C CA . THR A 1 81 ? -0.852 0.545 -6.547 1 90.94 81 THR A CA 1
ATOM 613 C C . THR A 1 81 ? 0.281 -0.297 -5.969 1 90.94 81 THR A C 1
ATOM 615 O O . THR A 1 81 ? 0.093 -1.478 -5.668 1 90.94 81 THR A O 1
ATOM 618 N N . ASP A 1 82 ? 1.371 0.289 -5.785 1 89 82 ASP A N 1
ATOM 619 C CA . ASP A 1 82 ? 2.514 -0.562 -5.469 1 89 82 ASP A CA 1
ATOM 620 C C . ASP A 1 82 ? 3.309 0.004 -4.293 1 89 82 ASP A C 1
ATOM 622 O O . ASP A 1 82 ? 4.172 -0.678 -3.734 1 89 82 ASP A O 1
ATOM 626 N N . ALA A 1 83 ? 3.125 1.27 -4.008 1 92.5 83 ALA A N 1
ATOM 627 C CA . ALA A 1 83 ? 3.887 1.902 -2.934 1 92.5 83 ALA A CA 1
ATOM 628 C C . ALA A 1 83 ? 2.967 2.656 -1.979 1 92.5 83 ALA A C 1
ATOM 630 O O . ALA A 1 83 ? 1.986 3.27 -2.406 1 92.5 83 ALA A O 1
ATOM 631 N N . THR A 1 84 ? 3.297 2.59 -0.709 1 95.38 84 THR A N 1
ATOM 632 C CA . THR A 1 84 ? 2.588 3.354 0.311 1 95.38 84 THR A CA 1
ATOM 633 C C . THR A 1 84 ? 3.496 4.418 0.92 1 95.38 84 THR A C 1
ATOM 635 O O . THR A 1 84 ? 4.551 4.098 1.472 1 95.38 84 THR A O 1
ATOM 638 N N . LEU A 1 85 ? 3.047 5.664 0.817 1 94.31 85 LEU A N 1
ATOM 639 C CA . LEU A 1 85 ? 3.812 6.797 1.331 1 94.31 85 LEU A CA 1
ATOM 640 C C . LEU A 1 85 ? 3.4 7.125 2.762 1 94.31 85 LEU A C 1
ATOM 642 O O . LEU A 1 85 ? 2.211 7.113 3.09 1 94.31 85 LEU A O 1
ATOM 646 N N . TYR A 1 86 ? 4.387 7.344 3.58 1 94.25 86 TYR A N 1
ATOM 647 C CA . TYR A 1 86 ? 4.176 7.824 4.941 1 94.25 86 TYR A CA 1
ATOM 648 C C . TYR A 1 86 ? 5.359 8.656 5.414 1 94.25 86 TYR A C 1
ATOM 650 O O . TYR A 1 86 ? 6.371 8.766 4.715 1 94.25 86 TYR A O 1
ATOM 658 N N . MET A 1 87 ? 5.199 9.336 6.496 1 92.69 87 MET A N 1
ATOM 659 C CA . MET A 1 87 ? 6.289 10.148 7.027 1 92.69 87 MET A CA 1
ATOM 660 C C . MET A 1 87 ? 6.457 9.922 8.523 1 92.69 87 MET A C 1
ATOM 662 O O . MET A 1 87 ? 5.48 9.656 9.227 1 92.69 87 MET A O 1
ATOM 666 N N . THR A 1 88 ? 7.688 10.023 8.953 1 92.06 88 THR A N 1
ATOM 667 C CA . THR A 1 88 ? 8.031 9.867 10.367 1 92.06 88 THR A CA 1
ATOM 668 C C . THR A 1 88 ? 8.906 11.023 10.844 1 92.06 88 THR A C 1
ATOM 670 O O . THR A 1 88 ? 9.711 11.555 10.07 1 92.06 88 THR A O 1
ATOM 673 N N . LYS A 1 89 ? 8.688 11.352 12.078 1 88.69 89 LYS A N 1
ATOM 674 C CA . LYS A 1 89 ? 9.516 12.406 12.664 1 88.69 89 LYS A CA 1
ATOM 675 C C . LYS A 1 89 ? 10.859 11.852 13.125 1 88.69 89 LYS A C 1
ATOM 677 O O . LYS A 1 89 ? 10.922 10.766 13.703 1 88.69 89 LYS A O 1
ATOM 682 N N . VAL A 1 90 ? 11.883 12.672 12.82 1 83.56 90 VAL A N 1
ATOM 683 C CA . VAL A 1 90 ? 13.195 12.391 13.391 1 83.56 90 VAL A CA 1
ATOM 684 C C . VAL A 1 90 ? 13.273 12.984 14.797 1 83.56 90 VAL A C 1
ATOM 686 O O . VAL A 1 90 ? 12.984 14.164 15 1 83.56 90 VAL A O 1
ATOM 689 N N . PRO A 1 91 ? 13.359 12.086 15.789 1 74.25 91 PRO A N 1
ATOM 690 C CA . PRO A 1 91 ? 13.273 12.516 17.188 1 74.25 91 PRO A CA 1
ATOM 691 C C . PRO A 1 91 ? 13.977 13.844 17.438 1 74.25 91 PRO A C 1
ATOM 693 O O . PRO A 1 91 ? 13.5 14.656 18.234 1 74.25 91 PRO A O 1
ATOM 696 N N . ARG A 1 92 ? 15.164 14.023 17.047 1 68.69 92 ARG A N 1
ATOM 697 C CA . ARG A 1 92 ? 15.898 15.242 17.375 1 68.69 92 ARG A CA 1
ATOM 698 C C . ARG A 1 92 ? 15.984 16.172 16.172 1 68.69 92 ARG A C 1
ATOM 700 O O . ARG A 1 92 ? 16.422 15.773 15.094 1 68.69 92 ARG A O 1
ATOM 707 N N . GLY A 1 93 ? 15.125 17.25 16.156 1 66.12 93 GLY A N 1
ATOM 708 C CA . GLY A 1 93 ? 15.266 18.266 15.133 1 66.12 93 GLY A CA 1
ATOM 709 C C . GLY A 1 93 ? 13.977 18.531 14.375 1 66.12 93 GLY A C 1
ATOM 710 O O . GLY A 1 93 ? 12.883 18.219 14.859 1 66.12 93 GLY A O 1
ATOM 711 N N . THR A 1 94 ? 14.031 19.344 13.398 1 72.69 94 THR A N 1
ATOM 712 C CA . THR A 1 94 ? 12.93 19.703 12.523 1 72.69 94 THR A CA 1
ATOM 713 C C . THR A 1 94 ? 12.906 18.812 11.281 1 72.69 94 THR A C 1
ATOM 715 O O . THR A 1 94 ? 12.219 19.125 10.305 1 72.69 94 THR A O 1
ATOM 718 N N . SER A 1 95 ? 13.586 17.75 11.438 1 83.56 95 SER A N 1
ATOM 719 C CA . SER A 1 95 ? 13.719 16.875 10.273 1 83.56 95 SER A CA 1
ATOM 720 C C . SER A 1 95 ? 12.703 15.75 10.305 1 83.56 95 SER A C 1
ATOM 722 O O . SER A 1 95 ? 12.258 15.328 11.375 1 83.56 95 SER A O 1
ATOM 724 N N . TRP A 1 96 ? 12.227 15.422 9.133 1 88.88 96 TRP A N 1
ATOM 725 C CA . TRP A 1 96 ? 11.328 14.297 8.891 1 88.88 96 TRP A CA 1
ATOM 726 C C . TRP A 1 96 ? 11.938 13.328 7.879 1 88.88 96 TRP A C 1
ATOM 728 O O . TRP A 1 96 ? 12.852 13.688 7.133 1 88.88 96 TRP A O 1
ATOM 738 N N . ASN A 1 97 ? 11.469 12.109 8.008 1 90.62 97 ASN A N 1
ATOM 739 C CA . ASN A 1 97 ? 11.719 11.141 6.945 1 90.62 97 ASN A CA 1
ATOM 740 C C . ASN A 1 97 ? 10.461 10.875 6.125 1 90.62 97 ASN A C 1
ATOM 742 O O . ASN A 1 97 ? 9.422 10.516 6.68 1 90.62 97 ASN A O 1
ATOM 746 N N . VAL A 1 98 ? 10.555 11.117 4.859 1 90.94 98 VAL A N 1
ATOM 747 C CA . VAL A 1 98 ? 9.555 10.602 3.924 1 90.94 98 VAL A CA 1
ATOM 748 C C . VAL A 1 98 ? 9.922 9.18 3.508 1 90.94 98 VAL A C 1
ATOM 750 O O . VAL A 1 98 ? 11.047 8.93 3.059 1 90.94 98 VAL A O 1
ATOM 753 N N . SER A 1 99 ? 8.953 8.328 3.682 1 93.81 99 SER A N 1
ATOM 754 C CA . SER A 1 99 ? 9.211 6.926 3.367 1 93.81 99 SER A CA 1
ATOM 755 C C . SER A 1 99 ? 8.125 6.352 2.463 1 93.81 99 SER A C 1
ATOM 757 O O . SER A 1 99 ? 7 6.848 2.447 1 93.81 99 SER A O 1
ATOM 759 N N . ALA A 1 100 ? 8.484 5.391 1.697 1 95.19 100 ALA A N 1
ATOM 760 C CA . ALA A 1 100 ? 7.555 4.59 0.907 1 95.19 100 ALA A CA 1
ATOM 761 C C . ALA A 1 100 ? 7.918 3.107 0.969 1 95.19 100 ALA A C 1
ATOM 763 O O . ALA A 1 100 ? 9.094 2.748 0.918 1 95.19 100 ALA A O 1
ATOM 764 N N . ASP A 1 101 ? 6.918 2.32 1.138 1 96.94 101 ASP A N 1
ATOM 765 C CA . ASP A 1 101 ? 7.117 0.876 1.187 1 96.94 101 ASP A CA 1
ATOM 766 C C . ASP A 1 101 ? 6.453 0.189 -0.005 1 96.94 101 ASP A C 1
ATOM 768 O O . ASP A 1 101 ? 5.355 0.57 -0.413 1 96.94 101 ASP A O 1
ATOM 772 N N . SER A 1 102 ? 7.086 -0.782 -0.517 1 96.31 102 SER A N 1
ATOM 773 C CA . SER A 1 102 ? 6.551 -1.771 -1.446 1 96.31 102 SER A CA 1
ATOM 774 C C . SER A 1 102 ? 6.785 -3.189 -0.939 1 96.31 102 SER A C 1
ATOM 776 O O . SER A 1 102 ? 7.848 -3.492 -0.39 1 96.31 102 SER A O 1
ATOM 778 N N . PHE A 1 103 ? 5.836 -3.988 -1.123 1 94.56 103 PHE A N 1
ATOM 779 C CA . PHE A 1 103 ? 5.934 -5.359 -0.634 1 94.56 103 PHE A CA 1
ATOM 780 C C . PHE A 1 103 ? 5.75 -6.352 -1.773 1 94.56 103 PHE A C 1
ATOM 782 O O . PHE A 1 103 ? 4.879 -6.172 -2.629 1 94.56 103 PHE A O 1
ATOM 789 N N . ILE A 1 104 ? 6.551 -7.371 -1.743 1 92.69 104 ILE A N 1
ATOM 790 C CA . ILE A 1 104 ? 6.543 -8.422 -2.752 1 92.69 104 ILE A CA 1
ATOM 791 C C . ILE A 1 104 ? 6.188 -9.758 -2.098 1 92.69 104 ILE A C 1
ATOM 793 O O . ILE A 1 104 ? 6.859 -10.195 -1.159 1 92.69 104 ILE A O 1
ATOM 797 N N . MET A 1 105 ? 5.141 -10.312 -2.605 1 88.62 105 MET A N 1
ATOM 798 C CA . MET A 1 105 ? 4.742 -11.617 -2.088 1 88.62 105 MET A CA 1
ATOM 799 C C . MET A 1 105 ? 5.648 -12.719 -2.631 1 88.62 105 MET A C 1
ATOM 801 O O . MET A 1 105 ? 5.766 -12.891 -3.846 1 88.62 105 MET A O 1
ATOM 805 N N . THR A 1 106 ? 6.207 -13.531 -1.653 1 92.19 106 THR A N 1
ATOM 806 C CA . THR A 1 106 ? 7.172 -14.539 -2.084 1 92.19 106 THR A CA 1
ATOM 807 C C . THR A 1 106 ? 6.82 -15.906 -1.504 1 92.19 106 THR A C 1
ATOM 809 O O . THR A 1 106 ? 7.602 -16.859 -1.611 1 92.19 106 THR A O 1
ATOM 812 N N . ALA A 1 107 ? 5.684 -16.016 -0.893 1 85.94 107 ALA A N 1
ATOM 813 C CA . ALA A 1 107 ? 5.289 -17.234 -0.17 1 85.94 107 ALA A CA 1
ATOM 814 C C . ALA A 1 107 ? 5.309 -18.453 -1.088 1 85.94 107 ALA A C 1
ATOM 816 O O . ALA A 1 107 ? 5.648 -19.547 -0.658 1 85.94 107 ALA A O 1
ATOM 817 N N . ASP A 1 108 ? 5.043 -18.281 -2.311 1 83.56 108 ASP A N 1
ATOM 818 C CA . ASP A 1 108 ? 4.965 -19.406 -3.24 1 83.56 108 ASP A CA 1
ATOM 819 C C . ASP A 1 108 ? 6.266 -19.547 -4.031 1 83.56 108 ASP A C 1
ATOM 821 O O . ASP A 1 108 ? 6.348 -20.359 -4.953 1 83.56 108 ASP A O 1
ATOM 825 N N . GLY A 1 109 ? 7.203 -18.766 -3.633 1 89.69 109 GLY A N 1
ATOM 826 C CA . GLY A 1 109 ? 8.477 -18.781 -4.336 1 89.69 109 GLY A CA 1
ATOM 827 C C . GLY A 1 109 ? 8.477 -17.938 -5.598 1 89.69 109 GLY A C 1
ATOM 828 O O . GLY A 1 109 ? 7.414 -17.562 -6.098 1 89.69 109 GLY A O 1
ATOM 829 N N . LEU A 1 110 ? 9.633 -17.594 -6.07 1 91.12 110 LEU A N 1
ATOM 830 C CA . LEU A 1 110 ? 9.891 -16.859 -7.301 1 91.12 110 LEU A CA 1
ATOM 831 C C . LEU A 1 110 ? 11.109 -17.406 -8.023 1 91.12 110 LEU A C 1
ATOM 833 O O . LEU A 1 110 ? 12.125 -17.719 -7.398 1 91.12 110 LEU A O 1
ATOM 837 N N . ASP A 1 111 ? 10.922 -17.547 -9.266 1 91.81 111 ASP A N 1
ATOM 838 C CA . ASP A 1 111 ? 12.164 -17.812 -9.984 1 91.81 111 ASP A CA 1
ATOM 839 C C . ASP A 1 111 ? 12.992 -16.547 -10.133 1 91.81 111 ASP A C 1
ATOM 841 O O . ASP A 1 111 ? 12.602 -15.477 -9.648 1 91.81 111 ASP A O 1
ATOM 845 N N . GLU A 1 112 ? 14.148 -16.734 -10.758 1 93.88 112 GLU A N 1
ATOM 846 C CA . GLU A 1 112 ? 15.094 -15.617 -10.82 1 93.88 112 GLU A CA 1
ATOM 847 C C . GLU A 1 112 ? 14.508 -14.445 -11.594 1 93.88 112 GLU A C 1
ATOM 849 O O . GLU A 1 112 ? 14.594 -13.297 -11.156 1 93.88 112 GLU A O 1
ATOM 854 N N . GLY A 1 113 ? 13.961 -14.719 -12.711 1 93.25 113 GLY A N 1
ATOM 855 C CA . GLY A 1 113 ? 13.359 -13.664 -13.516 1 93.25 113 GLY A CA 1
ATOM 856 C C . GLY A 1 113 ? 12.242 -12.938 -12.797 1 93.25 113 GLY A C 1
ATOM 857 O O . GLY A 1 113 ? 12.148 -11.711 -12.859 1 93.25 113 GLY A O 1
ATOM 858 N N . GLN A 1 114 ? 11.383 -13.664 -12.109 1 90.19 114 GLN A N 1
ATOM 859 C CA . GLN A 1 114 ? 10.273 -13.086 -11.352 1 90.19 114 GLN A CA 1
ATOM 860 C C . GLN A 1 114 ? 10.781 -12.188 -10.227 1 90.19 114 GLN A C 1
ATOM 862 O O . GLN A 1 114 ? 10.25 -11.094 -10.008 1 90.19 114 GLN A O 1
ATOM 867 N N . LEU A 1 115 ? 11.789 -12.672 -9.539 1 95.56 115 LEU A N 1
ATOM 868 C CA . LEU A 1 115 ? 12.352 -11.906 -8.422 1 95.56 115 LEU A CA 1
ATOM 869 C C . LEU A 1 115 ? 12.945 -10.594 -8.914 1 95.56 115 LEU A C 1
ATOM 871 O O . LEU A 1 115 ? 12.648 -9.531 -8.367 1 95.56 115 LEU A O 1
ATOM 875 N N . ILE A 1 116 ? 13.664 -10.656 -9.961 1 96.44 116 ILE A N 1
ATOM 876 C CA . ILE A 1 116 ? 14.305 -9.461 -10.516 1 96.44 116 ILE A CA 1
ATOM 877 C C . ILE A 1 116 ? 13.242 -8.484 -11 1 96.44 116 ILE A C 1
ATOM 879 O O . ILE A 1 116 ? 13.32 -7.285 -10.727 1 96.44 116 ILE A O 1
ATOM 883 N N . ALA A 1 117 ? 12.266 -8.984 -11.664 1 93.19 117 ALA A N 1
ATOM 884 C CA . ALA A 1 117 ? 11.211 -8.125 -12.195 1 93.19 117 ALA A CA 1
ATOM 885 C C . ALA A 1 117 ? 10.453 -7.43 -11.07 1 93.19 117 ALA A C 1
ATOM 887 O O . ALA A 1 117 ? 10.195 -6.227 -11.133 1 93.19 117 ALA A O 1
ATOM 888 N N . ALA A 1 118 ? 10.117 -8.211 -10.07 1 92.81 118 ALA A N 1
ATOM 889 C CA . ALA A 1 118 ? 9.367 -7.664 -8.945 1 92.81 118 ALA A CA 1
ATOM 890 C C . ALA A 1 118 ? 10.188 -6.602 -8.211 1 92.81 118 ALA A C 1
ATOM 892 O O . ALA A 1 118 ? 9.664 -5.547 -7.848 1 92.81 118 ALA A O 1
ATOM 893 N N . MET A 1 119 ? 11.445 -6.891 -8.008 1 96.38 119 MET A N 1
ATOM 894 C CA . MET A 1 119 ? 12.312 -5.953 -7.305 1 96.38 119 MET A CA 1
ATOM 895 C C . MET A 1 119 ? 12.531 -4.691 -8.133 1 96.38 119 MET A C 1
ATOM 897 O O . MET A 1 119 ? 12.562 -3.584 -7.594 1 96.38 119 MET A O 1
ATOM 901 N N . ARG A 1 120 ? 12.664 -4.879 -9.398 1 96.31 120 ARG A N 1
ATOM 902 C CA . ARG A 1 120 ? 12.82 -3.729 -10.289 1 96.31 120 ARG A CA 1
ATOM 903 C C . ARG A 1 120 ? 11.586 -2.832 -10.25 1 96.31 120 ARG A C 1
ATOM 905 O O . ARG A 1 120 ? 11.711 -1.608 -10.164 1 96.31 120 ARG A O 1
ATOM 912 N N . ASP A 1 121 ? 10.453 -3.457 -10.359 1 92.69 121 ASP A N 1
ATOM 913 C CA . ASP A 1 121 ? 9.203 -2.699 -10.289 1 92.69 121 ASP A CA 1
ATOM 914 C C . ASP A 1 121 ? 9.109 -1.905 -8.992 1 92.69 121 ASP A C 1
ATOM 916 O O . ASP A 1 121 ? 8.734 -0.733 -9 1 92.69 121 ASP A O 1
ATOM 920 N N . ALA A 1 122 ? 9.461 -2.553 -7.871 1 95.38 122 ALA A N 1
ATOM 921 C CA . ALA A 1 122 ? 9.445 -1.895 -6.57 1 95.38 122 ALA A CA 1
ATOM 922 C C . ALA A 1 122 ? 10.406 -0.714 -6.535 1 95.38 122 ALA A C 1
ATOM 924 O O . ALA A 1 122 ? 10.031 0.398 -6.164 1 95.38 122 ALA A O 1
ATOM 925 N N . VAL A 1 123 ? 11.625 -0.953 -6.961 1 96.25 123 VAL A N 1
ATOM 926 C CA . VAL A 1 123 ? 12.648 0.085 -6.93 1 96.25 123 VAL A CA 1
ATOM 927 C C . VAL A 1 123 ? 12.242 1.247 -7.828 1 96.25 123 VAL A C 1
ATOM 929 O O . VAL A 1 123 ? 12.367 2.412 -7.445 1 96.25 123 VAL A O 1
ATOM 932 N N . ASP A 1 124 ? 11.719 0.947 -8.969 1 92.94 124 ASP A N 1
ATOM 933 C CA . ASP A 1 124 ? 11.273 1.988 -9.891 1 92.94 124 ASP A CA 1
ATOM 934 C C . ASP A 1 124 ? 10.164 2.834 -9.266 1 92.94 124 ASP A C 1
ATOM 936 O O . ASP A 1 124 ? 10.188 4.062 -9.359 1 92.94 124 ASP A O 1
ATOM 940 N N . SER A 1 125 ? 9.203 2.162 -8.711 1 90.19 125 SER A N 1
ATOM 941 C CA . SER A 1 125 ? 8.102 2.861 -8.062 1 90.19 125 SER A CA 1
ATOM 942 C C . SER A 1 125 ? 8.594 3.758 -6.934 1 90.19 125 SER A C 1
ATOM 944 O O . SER A 1 125 ? 8.164 4.906 -6.812 1 90.19 125 SER A O 1
ATOM 946 N N . LEU A 1 126 ? 9.484 3.316 -6.141 1 92.38 126 LEU A N 1
ATOM 947 C CA . LEU A 1 126 ? 9.992 4.039 -4.98 1 92.38 126 LEU A CA 1
ATOM 948 C C . LEU A 1 126 ? 10.852 5.223 -5.406 1 92.38 126 LEU A C 1
ATOM 950 O O . LEU A 1 126 ? 10.773 6.301 -4.812 1 92.38 126 LEU A O 1
ATOM 954 N N . THR A 1 127 ? 11.609 5.008 -6.391 1 87.31 127 THR A N 1
ATOM 955 C CA . THR A 1 127 ? 12.453 6.09 -6.891 1 87.31 127 THR A CA 1
ATOM 956 C C . THR A 1 127 ? 11.602 7.223 -7.453 1 87.31 127 THR A C 1
ATOM 958 O O . THR A 1 127 ? 11.938 8.398 -7.293 1 87.31 127 THR A O 1
ATOM 961 N N . LYS A 1 128 ? 10.547 6.855 -8.062 1 83.62 128 LYS A N 1
ATOM 962 C CA . LYS A 1 128 ? 9.609 7.867 -8.547 1 83.62 128 LYS A CA 1
ATOM 963 C C . LYS A 1 128 ? 9.078 8.719 -7.395 1 83.62 128 LYS A C 1
ATOM 965 O O . LYS A 1 128 ? 8.945 9.938 -7.523 1 83.62 128 LYS A O 1
ATOM 970 N N . VAL A 1 129 ? 8.758 8.086 -6.289 1 81.12 129 VAL A N 1
ATOM 971 C CA . VAL A 1 129 ? 8.258 8.773 -5.105 1 81.12 129 VAL A CA 1
ATOM 972 C C . VAL A 1 129 ? 9.297 9.789 -4.617 1 81.12 129 VAL A C 1
ATOM 974 O O . VAL A 1 129 ? 8.961 10.938 -4.328 1 81.12 129 VAL A O 1
ATOM 977 N N . VAL A 1 130 ? 10.516 9.359 -4.555 1 78.88 130 VAL A N 1
ATOM 978 C CA . VAL A 1 130 ? 11.602 10.211 -4.074 1 78.88 130 VAL A CA 1
ATOM 979 C C . VAL A 1 130 ? 11.758 11.422 -4.992 1 78.88 130 VAL A C 1
ATOM 981 O O . VAL A 1 130 ? 11.906 12.547 -4.523 1 78.88 130 VAL A O 1
ATOM 984 N N . LYS A 1 131 ? 11.68 11.125 -6.211 1 78.31 131 LYS A N 1
ATOM 985 C CA . LYS A 1 131 ? 11.867 12.188 -7.199 1 78.31 131 LYS A CA 1
ATOM 986 C C . LYS A 1 131 ? 10.734 13.211 -7.129 1 78.31 131 LYS A C 1
ATOM 988 O O . LYS A 1 131 ? 10.953 14.398 -7.363 1 78.31 131 LYS A O 1
ATOM 993 N N . MET A 1 132 ? 9.625 12.758 -6.746 1 74.31 132 MET A N 1
ATOM 994 C CA . MET A 1 132 ? 8.461 13.633 -6.715 1 74.31 132 MET A CA 1
ATOM 995 C C . MET A 1 132 ? 8.352 14.352 -5.379 1 74.31 132 MET A C 1
ATOM 997 O O . MET A 1 132 ? 7.57 15.297 -5.23 1 74.31 132 MET A O 1
ATOM 1001 N N . SER A 1 133 ? 9.125 13.867 -4.457 1 71.38 133 SER A N 1
ATOM 1002 C CA . SER A 1 133 ? 9 14.414 -3.109 1 71.38 133 SER A CA 1
ATOM 1003 C C . SER A 1 133 ? 9.742 15.742 -2.979 1 71.38 133 SER A C 1
ATOM 1005 O O . SER A 1 133 ? 10.961 15.797 -3.166 1 71.38 133 SER A O 1
ATOM 1007 N N . PRO A 1 134 ? 8.938 16.781 -2.738 1 67.12 134 PRO A N 1
ATOM 1008 C CA . PRO A 1 134 ? 9.617 18.047 -2.465 1 67.12 134 PRO A CA 1
ATOM 1009 C C . PRO A 1 134 ? 10.492 17.984 -1.218 1 67.12 134 PRO A C 1
ATOM 1011 O O . PRO A 1 134 ? 10.289 17.141 -0.354 1 67.12 134 PRO A O 1
ATOM 1014 N N . LYS A 1 135 ? 11.5 18.891 -1.228 1 68.62 135 LYS A N 1
ATOM 1015 C CA . LYS A 1 135 ? 12.445 18.875 -0.114 1 68.62 135 LYS A CA 1
ATOM 1016 C C . LYS A 1 135 ? 12.055 19.891 0.955 1 68.62 135 LYS A C 1
ATOM 1018 O O . LYS A 1 135 ? 12.523 19.812 2.092 1 68.62 135 LYS A O 1
ATOM 1023 N N . THR A 1 136 ? 11.203 20.734 0.472 1 64.94 136 THR A N 1
ATOM 1024 C CA . THR A 1 136 ? 10.883 21.797 1.414 1 64.94 136 THR A CA 1
ATOM 1025 C C . THR A 1 136 ? 9.375 21.875 1.661 1 64.94 136 THR A C 1
ATOM 1027 O O . THR A 1 136 ? 8.586 21.453 0.813 1 64.94 136 THR A O 1
ATOM 1030 N N . SER A 1 137 ? 9.055 22.406 2.791 1 63.25 137 SER A N 1
ATOM 1031 C CA . SER A 1 137 ? 7.668 22.641 3.184 1 63.25 137 SER A CA 1
ATOM 1032 C C . SER A 1 137 ? 6.918 23.438 2.119 1 63.25 137 SER A C 1
ATOM 1034 O O . SER A 1 137 ? 5.781 23.109 1.772 1 63.25 137 SER A O 1
ATOM 1036 N N . ALA A 1 138 ? 7.613 24.406 1.752 1 64.19 138 ALA 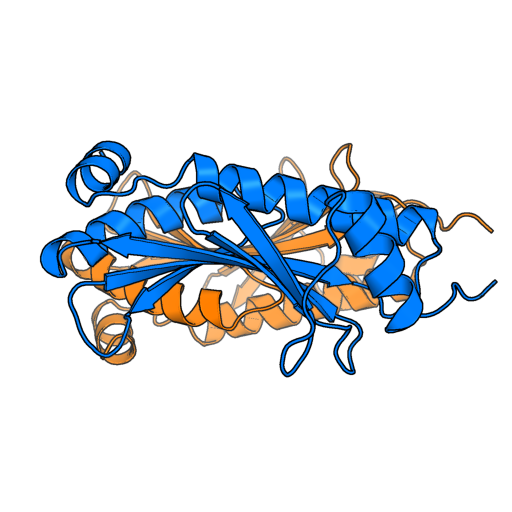A N 1
ATOM 1037 C CA . ALA A 1 138 ? 6.957 25.297 0.793 1 64.19 138 ALA A CA 1
ATOM 1038 C C . ALA A 1 138 ? 6.57 24.531 -0.473 1 64.19 138 ALA A C 1
ATOM 1040 O O . ALA A 1 138 ? 5.48 24.734 -1.019 1 64.19 138 ALA A O 1
ATOM 1041 N N . ALA A 1 139 ? 7.398 23.641 -0.882 1 71.12 139 ALA A N 1
ATOM 1042 C CA . ALA A 1 139 ? 7.133 22.875 -2.104 1 71.12 139 ALA A CA 1
ATOM 1043 C C . ALA A 1 139 ? 6.008 21.875 -1.891 1 71.12 139 ALA A C 1
ATOM 1045 O O . ALA A 1 139 ? 5.184 21.656 -2.783 1 71.12 139 ALA A O 1
ATOM 1046 N N . TRP A 1 140 ? 5.934 21.344 -0.739 1 70 140 TRP A N 1
ATOM 1047 C CA . TRP A 1 140 ? 4.859 20.422 -0.409 1 70 140 TRP A CA 1
ATOM 1048 C C . TRP A 1 140 ? 3.516 21.141 -0.352 1 70 140 TRP A C 1
ATOM 1050 O O . TRP A 1 140 ? 2.506 20.609 -0.833 1 70 140 TRP A O 1
ATOM 1060 N N . ALA A 1 141 ? 3.533 22.312 0.272 1 66.12 141 ALA A N 1
ATOM 1061 C CA . ALA A 1 141 ? 2.311 23.094 0.364 1 66.12 141 ALA A CA 1
ATOM 1062 C C . ALA A 1 141 ? 1.741 23.391 -1.021 1 66.12 141 ALA A C 1
ATOM 1064 O O . ALA A 1 141 ? 0.528 23.328 -1.228 1 66.12 141 ALA A O 1
ATOM 1065 N N . ARG A 1 142 ? 2.598 23.703 -1.996 1 70.12 142 ARG A N 1
ATOM 1066 C CA . ARG A 1 142 ? 2.162 23.984 -3.357 1 70.12 142 ARG A CA 1
ATOM 1067 C C . ARG A 1 142 ? 1.528 22.766 -4.008 1 70.12 142 ARG A C 1
ATOM 1069 O O . ARG A 1 142 ? 0.594 22.891 -4.801 1 70.12 142 ARG A O 1
ATOM 1076 N N . LYS A 1 143 ? 2 21.656 -3.58 1 70.56 143 LYS A N 1
ATOM 1077 C CA . LYS A 1 143 ? 1.498 20.406 -4.156 1 70.56 143 LYS A CA 1
ATOM 1078 C C . LYS A 1 143 ? 0.141 20.031 -3.564 1 70.56 143 LYS A C 1
ATOM 1080 O O . LYS A 1 143 ? -0.662 19.359 -4.215 1 70.56 143 LYS A O 1
ATOM 1085 N N . ALA A 1 144 ? -0.049 20.484 -2.414 1 65.81 144 ALA A N 1
ATOM 1086 C CA . ALA A 1 144 ? -1.298 20.141 -1.737 1 65.81 144 ALA A CA 1
ATOM 1087 C C . ALA A 1 144 ? -2.451 21 -2.248 1 65.81 144 ALA A C 1
ATOM 1089 O O . ALA A 1 144 ? -3.619 20.641 -2.082 1 65.81 144 ALA A O 1
ATOM 1090 N N . ASP A 1 145 ? -2.227 22.109 -2.881 1 62.12 145 ASP A N 1
ATOM 1091 C CA . ASP A 1 145 ? -3.236 23.016 -3.408 1 62.12 145 ASP A CA 1
ATOM 1092 C C . ASP A 1 145 ? -3.787 22.516 -4.742 1 62.12 145 ASP A C 1
ATOM 1094 O O . ASP A 1 145 ? -4.977 22.672 -5.027 1 62.12 145 ASP A O 1
ATOM 1098 N N . MET B 1 1 ? 4.426 -25.812 -15.102 1 54.03 1 MET B N 1
ATOM 1099 C CA . MET B 1 1 ? 3.09 -25.594 -15.648 1 54.03 1 MET B CA 1
ATOM 1100 C C . MET B 1 1 ? 2.611 -24.172 -15.383 1 54.03 1 MET B C 1
ATOM 1102 O O . MET B 1 1 ? 2.955 -23.578 -14.359 1 54.03 1 MET B O 1
ATOM 1106 N N . THR B 1 2 ? 2.139 -23.391 -16.438 1 79 2 THR B N 1
ATOM 1107 C CA . THR B 1 2 ? 1.688 -22 -16.344 1 79 2 THR B CA 1
ATOM 1108 C C . THR B 1 2 ? 0.393 -21.906 -15.547 1 79 2 THR B C 1
ATOM 1110 O O . THR B 1 2 ? -0.512 -22.719 -15.719 1 79 2 THR B O 1
ATOM 1113 N N . LEU B 1 3 ? 0.254 -21.266 -14.445 1 86 3 LEU B N 1
ATOM 1114 C CA . LEU B 1 3 ? -0.94 -21.094 -13.625 1 86 3 LEU B CA 1
ATOM 1115 C C . LEU B 1 3 ? -2.033 -20.375 -14.406 1 86 3 LEU B C 1
ATOM 1117 O O . LEU B 1 3 ? -1.742 -19.562 -15.289 1 86 3 LEU B O 1
ATOM 1121 N N . PRO B 1 4 ? -3.26 -20.859 -14.18 1 93 4 PRO B N 1
ATOM 1122 C CA . PRO B 1 4 ? -4.352 -20.219 -14.914 1 93 4 PRO B CA 1
ATOM 1123 C C . PRO B 1 4 ? -4.488 -18.734 -14.594 1 93 4 PRO B C 1
ATOM 1125 O O . PRO B 1 4 ? -4.176 -18.297 -13.477 1 93 4 PRO B O 1
ATOM 1128 N N . GLY B 1 5 ? -4.961 -17.984 -15.531 1 94.06 5 GLY B N 1
ATOM 1129 C CA . GLY B 1 5 ? -5.289 -16.594 -15.32 1 94.06 5 GLY B CA 1
ATOM 1130 C C . GLY B 1 5 ? -6.527 -16.391 -14.461 1 94.06 5 GLY B C 1
ATOM 1131 O O . GLY B 1 5 ? -7.289 -17.328 -14.234 1 94.06 5 GLY B O 1
ATOM 1132 N N . VAL B 1 6 ? -6.691 -15.242 -13.977 1 96.12 6 VAL B N 1
ATOM 1133 C CA . VAL B 1 6 ? -7.852 -14.891 -13.164 1 96.12 6 VAL B CA 1
ATOM 1134 C C . VAL B 1 6 ? -8.945 -14.305 -14.055 1 96.12 6 VAL B C 1
ATOM 1136 O O . VAL B 1 6 ? -8.828 -13.164 -14.523 1 96.12 6 VAL B O 1
ATOM 1139 N N . THR B 1 7 ? -9.977 -15.07 -14.281 1 95.81 7 THR B N 1
ATOM 1140 C CA . THR B 1 7 ? -11.102 -14.648 -15.094 1 95.81 7 THR B CA 1
ATOM 1141 C C . THR B 1 7 ? -12.211 -14.07 -14.219 1 95.81 7 THR B C 1
ATOM 1143 O O . THR B 1 7 ? -12.18 -14.203 -12.992 1 95.81 7 THR B O 1
ATOM 1146 N N . ALA B 1 8 ? -13.211 -13.438 -14.891 1 95.25 8 ALA B N 1
ATOM 1147 C CA . ALA B 1 8 ? -14.359 -12.891 -14.18 1 95.25 8 ALA B CA 1
ATOM 1148 C C . ALA B 1 8 ? -15.125 -13.992 -13.445 1 95.25 8 ALA B C 1
ATOM 1150 O O . ALA B 1 8 ? -15.57 -13.797 -12.312 1 95.25 8 ALA B O 1
ATOM 1151 N N . GLU B 1 9 ? -15.25 -15.102 -14.078 1 96.06 9 GLU B N 1
ATOM 1152 C CA . GLU B 1 9 ? -15.977 -16.219 -13.484 1 96.06 9 GLU B CA 1
ATOM 1153 C C . GLU B 1 9 ? -15.266 -16.734 -12.227 1 96.06 9 GLU B C 1
ATOM 1155 O O . GLU B 1 9 ? -15.906 -17 -11.211 1 96.06 9 GLU B O 1
ATOM 1160 N N . ARG B 1 10 ? -13.961 -16.891 -12.305 1 97.31 10 ARG B N 1
ATOM 1161 C CA . ARG B 1 10 ? -13.172 -17.344 -11.164 1 97.31 10 ARG B CA 1
ATOM 1162 C C . ARG B 1 10 ? -13.219 -16.328 -10.031 1 97.31 10 ARG B C 1
ATOM 1164 O O . ARG B 1 10 ? -13.25 -16.703 -8.852 1 97.31 10 ARG B O 1
ATOM 1171 N N . MET B 1 11 ? -13.227 -15.07 -10.375 1 97.38 11 MET B N 1
ATOM 1172 C CA . MET B 1 11 ? -13.312 -14.008 -9.375 1 97.38 11 MET B CA 1
ATOM 1173 C C . MET B 1 11 ? -14.656 -14.055 -8.648 1 97.38 11 MET B C 1
ATOM 1175 O O . MET B 1 11 ? -14.703 -14 -7.418 1 97.38 11 MET B O 1
ATOM 1179 N N . GLN B 1 12 ? -15.688 -14.141 -9.391 1 97.44 12 GLN B N 1
ATOM 1180 C CA . GLN B 1 12 ? -17.016 -14.172 -8.781 1 97.44 12 GLN B CA 1
ATOM 1181 C C . GLN B 1 12 ? -17.156 -15.352 -7.828 1 97.44 12 GLN B C 1
ATOM 1183 O O . GLN B 1 12 ? -17.656 -15.195 -6.715 1 97.44 12 GLN B O 1
ATOM 1188 N N . ALA B 1 13 ? -16.703 -16.469 -8.273 1 97.62 13 ALA B N 1
ATOM 1189 C CA . ALA B 1 13 ? -16.75 -17.656 -7.426 1 97.62 13 ALA B CA 1
ATOM 1190 C C . ALA B 1 13 ? -15.93 -17.453 -6.156 1 97.62 13 ALA B C 1
ATOM 1192 O O . ALA B 1 13 ? -16.359 -17.828 -5.062 1 97.62 13 ALA B O 1
ATOM 1193 N N . ALA B 1 14 ? -14.734 -16.875 -6.344 1 98 14 ALA B N 1
ATOM 1194 C CA . ALA B 1 14 ? -13.859 -16.625 -5.195 1 98 14 ALA B CA 1
ATOM 1195 C C . ALA B 1 14 ? -14.508 -15.633 -4.23 1 98 14 ALA B C 1
ATOM 1197 O O . ALA B 1 14 ? -14.414 -15.797 -3.01 1 98 14 ALA B O 1
ATOM 1198 N N . ILE B 1 15 ? -15.164 -14.562 -4.734 1 98.31 15 ILE B N 1
ATOM 1199 C CA . ILE B 1 15 ? -15.82 -13.562 -3.902 1 98.31 15 ILE B CA 1
ATOM 1200 C C . ILE B 1 15 ? -16.891 -14.234 -3.045 1 98.31 15 ILE B C 1
ATOM 1202 O O . ILE B 1 15 ? -16.969 -13.992 -1.839 1 98.31 15 ILE B O 1
ATOM 1206 N N . VAL B 1 16 ? -17.641 -15.094 -3.66 1 98.38 16 VAL B N 1
ATOM 1207 C CA . VAL B 1 16 ? -18.703 -15.797 -2.932 1 98.38 16 VAL B CA 1
ATOM 1208 C C . VAL B 1 16 ? -18.078 -16.641 -1.817 1 98.38 16 VAL B C 1
ATOM 1210 O O . VAL B 1 16 ? -18.562 -16.625 -0.682 1 98.38 16 VAL B O 1
ATOM 1213 N N . GLN B 1 17 ? -17.062 -17.297 -2.141 1 98 17 GLN B N 1
ATOM 1214 C CA . GLN B 1 17 ? -16.438 -18.172 -1.164 1 98 17 GLN B CA 1
ATOM 1215 C C . GLN B 1 17 ? -15.82 -17.391 -0.015 1 98 17 GLN B C 1
ATOM 1217 O O . GLN B 1 17 ? -15.898 -17.797 1.144 1 98 17 GLN B O 1
ATOM 1222 N N . VAL B 1 18 ? -15.227 -16.234 -0.318 1 97.75 18 VAL B N 1
ATOM 1223 C CA . VAL B 1 18 ? -14.461 -15.484 0.673 1 97.75 18 VAL B CA 1
ATOM 1224 C C . VAL B 1 18 ? -15.406 -14.641 1.526 1 97.75 18 VAL B C 1
ATOM 1226 O O . VAL B 1 18 ? -15.164 -14.445 2.721 1 97.75 18 VAL B O 1
ATOM 1229 N N . THR B 1 19 ? -16.5 -14.164 0.93 1 97.38 19 THR B N 1
ATOM 1230 C CA . THR B 1 19 ? -17.359 -13.219 1.65 1 97.38 19 THR B CA 1
ATOM 1231 C C . THR B 1 19 ? -18.656 -13.883 2.078 1 97.38 19 THR B C 1
ATOM 1233 O O . THR B 1 19 ? -19.391 -13.344 2.9 1 97.38 19 THR B O 1
ATOM 1236 N N . GLU B 1 20 ? -18.938 -15.047 1.482 1 97 20 GLU B N 1
ATOM 1237 C CA . GLU B 1 20 ? -20.188 -15.773 1.695 1 97 20 GLU B CA 1
ATOM 1238 C C . GLU B 1 20 ? -21.391 -14.945 1.268 1 97 20 GLU B C 1
ATOM 1240 O O . GLU B 1 20 ? -22.453 -15.031 1.88 1 97 20 GLU B O 1
ATOM 1245 N N . GLN B 1 21 ? -21.219 -14.062 0.314 1 97.25 21 GLN B N 1
ATOM 1246 C CA . GLN B 1 21 ? -22.266 -13.211 -0.252 1 97.25 21 GLN B CA 1
ATOM 1247 C C . GLN B 1 21 ? -22.266 -13.273 -1.777 1 97.25 21 GLN B C 1
ATOM 1249 O O . GLN B 1 21 ? -21.203 -13.477 -2.391 1 97.25 21 GLN B O 1
ATOM 1254 N N . VAL B 1 22 ? -23.438 -13.156 -2.371 1 97.31 22 VAL B N 1
ATOM 1255 C CA . VAL B 1 22 ? -23.516 -12.953 -3.814 1 97.31 22 VAL B CA 1
ATOM 1256 C C . VAL B 1 22 ? -23.172 -11.508 -4.152 1 97.31 22 VAL B C 1
ATOM 1258 O O . VAL B 1 22 ? -23.875 -10.586 -3.734 1 97.31 22 VAL B O 1
ATOM 1261 N N . PRO B 1 23 ? -22.062 -11.305 -4.871 1 98.06 23 PRO B N 1
ATOM 1262 C CA . PRO B 1 23 ? -21.688 -9.922 -5.16 1 98.06 23 PRO B CA 1
ATOM 1263 C C . PRO B 1 23 ? -22.594 -9.266 -6.199 1 98.06 23 PRO B C 1
ATOM 1265 O O . PRO B 1 23 ? -23.047 -9.922 -7.141 1 98.06 23 PRO B O 1
ATOM 1268 N N . ALA B 1 24 ? -22.891 -8.023 -6.008 1 98.06 24 ALA B N 1
ATOM 1269 C CA . ALA B 1 24 ? -23.547 -7.215 -7.023 1 98.06 24 ALA B CA 1
ATOM 1270 C C . ALA B 1 24 ? -22.562 -6.773 -8.109 1 98.06 24 ALA B C 1
ATOM 1272 O O . ALA B 1 24 ? -21.438 -6.371 -7.805 1 98.06 24 ALA B O 1
ATOM 1273 N N . GLU B 1 25 ? -22.969 -6.863 -9.367 1 97.12 25 GLU B N 1
ATOM 1274 C CA . GLU B 1 25 ? -22.141 -6.352 -10.461 1 97.12 25 GLU B CA 1
ATOM 1275 C C . GLU B 1 25 ? -22.266 -4.836 -10.586 1 97.12 25 GLU B C 1
ATOM 1277 O O . GLU B 1 25 ? -23.375 -4.289 -10.531 1 97.12 25 GLU B O 1
ATOM 1282 N N . VAL B 1 26 ? -21.188 -4.285 -10.633 1 95.62 26 VAL B N 1
ATOM 1283 C CA . VAL B 1 26 ? -21.125 -2.846 -10.867 1 95.62 26 VAL B CA 1
ATOM 1284 C C . VAL B 1 26 ? -20.156 -2.553 -12.023 1 95.62 26 VAL B C 1
ATOM 1286 O O . VAL B 1 26 ? -19.469 -3.449 -12.5 1 95.62 26 VAL B O 1
ATOM 1289 N N . ASP B 1 27 ? -20.156 -1.336 -12.484 1 93.38 27 ASP B N 1
ATOM 1290 C CA . ASP B 1 27 ? -19.203 -0.955 -13.531 1 93.38 27 ASP B CA 1
ATOM 1291 C C . ASP B 1 27 ? -17.766 -1.155 -13.078 1 93.38 27 ASP B C 1
ATOM 1293 O O . ASP B 1 27 ? -17.344 -0.579 -12.078 1 93.38 27 ASP B O 1
ATOM 1297 N N . GLY B 1 28 ? -17.156 -2.068 -13.688 1 92.56 28 GLY B N 1
ATOM 1298 C CA . GLY B 1 28 ? -15.742 -2.266 -13.438 1 92.56 28 GLY B CA 1
ATOM 1299 C C . GLY B 1 28 ? -15.461 -3.354 -12.414 1 92.56 28 GLY B C 1
ATOM 1300 O O . GLY B 1 28 ? -14.32 -3.543 -12 1 92.56 28 GLY B O 1
ATOM 1301 N N . GLY B 1 29 ? -16.5 -4.023 -11.953 1 97.88 29 GLY B N 1
ATOM 1302 C CA . GLY B 1 29 ? -16.219 -5.086 -11 1 97.88 29 GLY B CA 1
ATOM 1303 C C . GLY B 1 29 ? -17.438 -5.5 -10.195 1 97.88 29 GLY B C 1
ATOM 1304 O O . GLY B 1 29 ? -18.531 -5.664 -10.742 1 97.88 29 GLY B O 1
ATOM 1305 N N . TRP B 1 30 ? -17.219 -5.82 -8.945 1 98.56 30 TRP B N 1
ATOM 1306 C CA . TRP B 1 30 ? -18.25 -6.332 -8.055 1 98.56 30 TRP B CA 1
ATOM 1307 C C . TRP B 1 30 ? -18.188 -5.641 -6.695 1 98.56 30 TRP B C 1
ATOM 1309 O O . TRP B 1 30 ? -17.156 -5.074 -6.324 1 98.56 30 TRP B O 1
ATOM 1319 N N . GLU B 1 31 ? -19.281 -5.727 -5.984 1 98.31 31 GLU B N 1
ATOM 1320 C CA . GLU B 1 31 ? -19.344 -5.172 -4.633 1 98.31 31 GLU B CA 1
ATOM 1321 C C . GLU B 1 31 ? -20.125 -6.082 -3.699 1 98.31 31 GLU B C 1
ATOM 1323 O O . GLU B 1 31 ? -21.047 -6.785 -4.133 1 98.31 31 GLU B O 1
ATOM 1328 N N . VAL B 1 32 ? -19.75 -6.059 -2.506 1 97.75 32 VAL B N 1
ATOM 1329 C CA . VAL B 1 32 ? -20.516 -6.68 -1.437 1 97.75 32 VAL B CA 1
ATOM 1330 C C . VAL B 1 32 ? -20.609 -5.727 -0.247 1 97.75 32 VAL B C 1
ATOM 1332 O O . VAL B 1 32 ? -19.672 -4.98 0.035 1 97.75 32 VAL B O 1
ATOM 1335 N N . PRO B 1 33 ? -21.766 -5.73 0.426 1 95.5 33 PRO B N 1
ATOM 1336 C CA . PRO B 1 33 ? -21.875 -4.895 1.626 1 95.5 33 PRO B CA 1
ATOM 1337 C C . PRO B 1 33 ? -20.969 -5.379 2.758 1 95.5 33 PRO B C 1
ATOM 1339 O O . PRO B 1 33 ? -20.703 -6.578 2.875 1 95.5 33 PRO B O 1
ATOM 1342 N N . ALA B 1 34 ? -20.453 -4.453 3.52 1 91.62 34 ALA B N 1
ATOM 1343 C CA . ALA B 1 34 ? -19.672 -4.723 4.727 1 91.62 34 ALA B CA 1
ATOM 1344 C C . ALA B 1 34 ? -20.25 -3.984 5.93 1 91.62 34 ALA B C 1
ATOM 1346 O O . ALA B 1 34 ? -21.297 -3.328 5.82 1 91.62 34 ALA B O 1
ATOM 1347 N N . GLU B 1 35 ? -19.641 -4.137 7.074 1 84.81 35 GLU B N 1
ATOM 1348 C CA . GLU B 1 35 ? -20.094 -3.498 8.305 1 84.81 35 GLU B CA 1
ATOM 1349 C C . GLU B 1 35 ? -20 -1.978 8.203 1 84.81 35 GLU B C 1
ATOM 1351 O O . GLU B 1 35 ? -19.25 -1.45 7.383 1 84.81 35 GLU B O 1
ATOM 1356 N N . SER B 1 36 ? -20.828 -1.237 9.047 1 80.38 36 SER B N 1
ATOM 1357 C CA . SER B 1 36 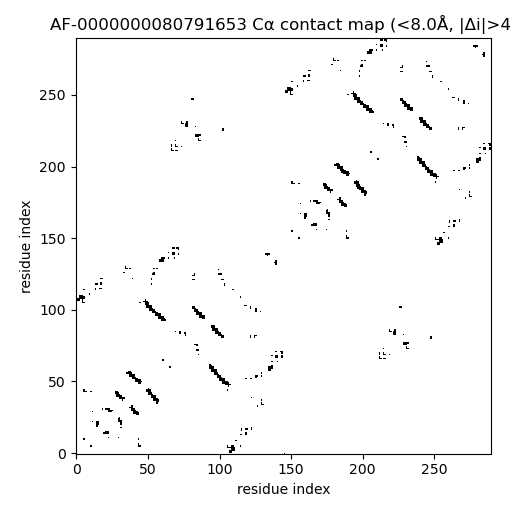? -20.781 0.211 9.219 1 80.38 36 SER B CA 1
ATOM 1358 C C . SER B 1 36 ? -21.031 0.937 7.902 1 80.38 36 SER B C 1
ATOM 1360 O O . SER B 1 36 ? -20.375 1.938 7.605 1 80.38 36 SER B O 1
ATOM 1362 N N . ASN B 1 37 ? -21.953 0.317 7.066 1 87.88 37 ASN B N 1
ATOM 1363 C CA . ASN B 1 37 ? -22.359 0.896 5.793 1 87.88 37 ASN B CA 1
ATOM 1364 C C . ASN B 1 37 ? -21.203 0.957 4.801 1 87.88 37 ASN B C 1
ATOM 1366 O O . ASN B 1 37 ? -21.219 1.76 3.867 1 87.88 37 ASN B O 1
ATOM 1370 N N . ALA B 1 38 ? -20.203 0.154 5.09 1 92.75 38 ALA B N 1
ATOM 1371 C CA . ALA B 1 38 ? -19.094 0.046 4.145 1 92.75 38 ALA B CA 1
ATOM 1372 C C . ALA B 1 38 ? -19.422 -0.926 3.018 1 92.75 38 ALA B C 1
ATOM 1374 O O . ALA B 1 38 ? -20.391 -1.688 3.109 1 92.75 38 ALA B O 1
ATOM 1375 N N . VAL B 1 39 ? -18.734 -0.783 1.991 1 95.56 39 VAL B N 1
ATOM 1376 C CA . VAL B 1 39 ? -18.828 -1.683 0.847 1 95.56 39 VAL B CA 1
ATOM 1377 C C . VAL B 1 39 ? -17.438 -2.18 0.46 1 95.56 39 VAL B C 1
ATOM 1379 O O . VAL B 1 39 ? -16.469 -1.414 0.484 1 95.56 39 VAL B O 1
ATOM 1382 N N . ILE B 1 40 ? -17.312 -3.471 0.151 1 97.44 40 ILE B N 1
ATOM 1383 C CA . ILE B 1 40 ? -16.078 -4.02 -0.415 1 97.44 40 ILE B CA 1
ATOM 1384 C C . ILE B 1 40 ? -16.219 -4.145 -1.93 1 97.44 40 ILE B C 1
ATOM 1386 O O . ILE B 1 40 ? -17.219 -4.676 -2.424 1 97.44 40 ILE B O 1
ATOM 1390 N N . ARG B 1 41 ? -15.312 -3.646 -2.625 1 98.12 41 ARG B N 1
ATOM 1391 C CA . ARG B 1 41 ? -15.289 -3.67 -4.082 1 98.12 41 ARG B CA 1
ATOM 1392 C C . ARG B 1 41 ? -14.18 -4.578 -4.602 1 98.12 41 ARG B C 1
ATOM 1394 O O . ARG B 1 41 ? -13.078 -4.59 -4.055 1 98.12 41 ARG B O 1
ATOM 1401 N N . PHE B 1 42 ? -14.469 -5.301 -5.609 1 98.62 42 PHE B N 1
ATOM 1402 C CA . PHE B 1 42 ? -13.531 -6.168 -6.312 1 98.62 42 PHE B CA 1
ATOM 1403 C C . PHE B 1 42 ? -13.414 -5.762 -7.773 1 98.62 42 PHE B C 1
ATOM 1405 O O . PHE B 1 42 ? -14.414 -5.66 -8.484 1 98.62 42 PHE B O 1
ATOM 1412 N N . GLU B 1 43 ? -12.258 -5.461 -8.18 1 98 43 GLU B N 1
ATOM 1413 C CA . GLU B 1 43 ? -12 -5.133 -9.578 1 98 43 GLU B CA 1
ATOM 1414 C C . GLU B 1 43 ? -11.117 -6.188 -10.234 1 98 43 GLU B C 1
ATOM 1416 O O . GLU B 1 43 ? -10.094 -6.59 -9.68 1 98 43 GLU B O 1
ATOM 1421 N N . PRO B 1 44 ? -11.555 -6.641 -11.344 1 97.12 44 PRO B N 1
ATOM 1422 C CA . PRO B 1 44 ? -10.75 -7.648 -12.039 1 97.12 44 PRO B CA 1
ATOM 1423 C C . PRO B 1 44 ? -9.336 -7.16 -12.344 1 97.12 44 PRO B C 1
ATOM 1425 O O . PRO B 1 44 ? -9.062 -5.957 -12.266 1 97.12 44 PRO B O 1
ATOM 1428 N N . PRO B 1 45 ? -8.422 -8.141 -12.609 1 96.5 45 PRO B N 1
ATOM 1429 C CA . PRO B 1 45 ? -7.043 -7.746 -12.883 1 96.5 45 PRO B CA 1
ATOM 1430 C C . PRO B 1 45 ? -6.926 -6.773 -14.055 1 96.5 45 PRO B C 1
ATOM 1432 O O . PRO B 1 45 ? -7.586 -6.953 -15.078 1 96.5 45 PRO B O 1
ATOM 1435 N N . SER B 1 46 ? -6.137 -5.715 -13.852 1 93.25 46 SER B N 1
ATOM 1436 C CA . SER B 1 46 ? -5.766 -4.812 -14.938 1 93.25 46 SER B CA 1
ATOM 1437 C C . SER B 1 46 ? -4.879 -5.516 -15.961 1 93.25 46 SER B C 1
ATOM 1439 O O . SER B 1 46 ? -4.578 -6.699 -15.82 1 93.25 46 SER B O 1
ATOM 1441 N N . ASP B 1 47 ? -4.48 -4.762 -16.969 1 90.5 47 ASP B N 1
ATOM 1442 C CA . ASP B 1 47 ? -3.643 -5.312 -18.031 1 90.5 47 ASP B CA 1
ATOM 1443 C C . ASP B 1 47 ? -2.305 -5.797 -17.469 1 90.5 47 ASP B C 1
ATOM 1445 O O . ASP B 1 47 ? -1.725 -6.758 -17.984 1 90.5 47 ASP B O 1
ATOM 1449 N N . ASN B 1 48 ? -1.884 -5.242 -16.406 1 85.38 48 ASN B N 1
ATOM 1450 C CA . ASN B 1 48 ? -0.604 -5.621 -15.812 1 85.38 48 ASN B CA 1
ATOM 1451 C C . ASN B 1 48 ? -0.777 -6.691 -14.734 1 85.38 48 ASN B C 1
ATOM 1453 O O . ASN B 1 48 ? 0.167 -7.008 -14.008 1 85.38 48 ASN B O 1
ATOM 1457 N N . GLY B 1 49 ? -1.999 -7.16 -14.547 1 91.12 49 GLY B N 1
ATOM 1458 C CA . GLY B 1 49 ? -2.246 -8.289 -13.672 1 91.12 49 GLY B CA 1
ATOM 1459 C C . GLY B 1 49 ? -2.553 -7.883 -12.242 1 91.12 49 GLY B C 1
ATOM 1460 O O . GLY B 1 49 ? -2.42 -8.688 -11.32 1 91.12 49 GLY B O 1
ATOM 1461 N N . LEU B 1 50 ? -2.939 -6.707 -12.07 1 93.38 50 LEU B N 1
ATOM 1462 C CA . LEU B 1 50 ? -3.209 -6.25 -10.711 1 93.38 50 LEU B CA 1
ATOM 1463 C C . LEU B 1 50 ? -4.699 -6.316 -10.398 1 93.38 50 LEU B C 1
ATOM 1465 O O . LEU B 1 50 ? -5.496 -5.598 -11.008 1 93.38 50 LEU B O 1
ATOM 1469 N N . LEU B 1 51 ? -5.055 -7.211 -9.531 1 97.19 51 LEU B N 1
ATOM 1470 C CA . LEU B 1 51 ? -6.406 -7.316 -8.984 1 97.19 51 LEU B CA 1
ATOM 1471 C C . LEU B 1 51 ? -6.566 -6.43 -7.754 1 97.19 51 LEU B C 1
ATOM 1473 O O . LEU B 1 51 ? -5.75 -6.492 -6.832 1 97.19 51 LEU B O 1
ATOM 1477 N N . ARG B 1 52 ? -7.578 -5.605 -7.781 1 97.56 52 ARG B N 1
ATOM 1478 C CA . ARG B 1 52 ? -7.797 -4.648 -6.703 1 97.56 52 ARG B CA 1
ATOM 1479 C C . ARG B 1 52 ? -8.969 -5.07 -5.828 1 97.56 52 ARG B C 1
ATOM 1481 O O . ARG B 1 52 ? -10.039 -5.414 -6.336 1 97.56 52 ARG B O 1
ATOM 1488 N N . VAL B 1 53 ? -8.766 -5.121 -4.574 1 98.12 53 VAL B N 1
ATOM 1489 C CA . VAL B 1 53 ? -9.812 -5.207 -3.561 1 98.12 53 VAL B CA 1
ATOM 1490 C C . VAL B 1 53 ? -9.805 -3.943 -2.701 1 98.12 53 VAL B C 1
ATOM 1492 O O . VAL B 1 53 ? -8.75 -3.533 -2.203 1 98.12 53 VAL B O 1
ATOM 1495 N N . ALA B 1 54 ? -10.984 -3.354 -2.545 1 97.25 54 ALA B N 1
ATOM 1496 C CA . ALA B 1 54 ? -11.047 -2.088 -1.817 1 97.25 54 ALA B CA 1
ATOM 1497 C C . ALA B 1 54 ? -12.258 -2.055 -0.886 1 97.25 54 ALA B C 1
ATOM 1499 O O . ALA B 1 54 ? -13.25 -2.744 -1.124 1 97.25 54 ALA B O 1
ATOM 1500 N N . VAL B 1 55 ? -12.125 -1.334 0.152 1 96.19 55 VAL B N 1
ATOM 1501 C CA . VAL B 1 55 ? -13.266 -1.029 1.005 1 96.19 55 VAL B CA 1
ATOM 1502 C C . VAL B 1 55 ? -13.508 0.479 1.033 1 96.19 55 VAL B C 1
ATOM 1504 O O . VAL B 1 55 ? -12.555 1.264 1.007 1 96.19 55 VAL B O 1
ATOM 1507 N N . VAL B 1 56 ? -14.703 0.853 1.006 1 93.25 56 VAL B N 1
ATOM 1508 C CA . VAL B 1 56 ? -15.125 2.246 1.122 1 93.25 56 VAL B CA 1
ATOM 1509 C C . VAL B 1 56 ? -16.141 2.389 2.252 1 93.25 56 VAL B C 1
ATOM 1511 O O . VAL B 1 56 ? -17.141 1.678 2.283 1 93.25 56 VAL B O 1
ATOM 1514 N N . SER B 1 57 ? -15.867 3.271 3.143 1 91.44 57 SER B N 1
ATOM 1515 C CA . SER B 1 57 ? -16.734 3.508 4.293 1 91.44 57 SER B CA 1
ATOM 1516 C C . SER B 1 57 ? -17.062 4.988 4.445 1 91.44 57 SER B C 1
ATOM 1518 O O . SER B 1 57 ? -16.172 5.801 4.719 1 91.44 57 SER B O 1
ATOM 1520 N N . PRO B 1 58 ? -18.328 5.297 4.32 1 89 58 PRO B N 1
ATOM 1521 C CA . PRO B 1 58 ? -18.703 6.691 4.57 1 89 58 PRO B CA 1
ATOM 1522 C C . PRO B 1 58 ? -18.531 7.094 6.035 1 89 58 PRO B C 1
ATOM 1524 O O . PRO B 1 58 ? -18.906 6.332 6.934 1 89 58 PRO B O 1
ATOM 1527 N N . VAL B 1 59 ? -17.969 8.258 6.164 1 85.31 59 VAL B N 1
ATOM 1528 C CA . VAL B 1 59 ? -17.812 8.781 7.516 1 85.31 59 VAL B CA 1
ATOM 1529 C C . VAL B 1 59 ? -18.188 10.258 7.547 1 85.31 59 VAL B C 1
ATOM 1531 O O . VAL B 1 59 ? -18.172 10.93 6.512 1 85.31 59 VAL B O 1
ATOM 1534 N N . LYS B 1 60 ? -18.531 10.695 8.742 1 84.12 60 LYS B N 1
ATOM 1535 C CA . LYS B 1 60 ? -18.828 12.109 8.953 1 84.12 60 LYS B CA 1
ATOM 1536 C C . LYS B 1 60 ? -17.734 12.781 9.781 1 84.12 60 LYS B C 1
ATOM 1538 O O . LYS B 1 60 ? -17.656 12.578 10.992 1 84.12 60 LYS B O 1
ATOM 1543 N N . ILE B 1 61 ? -16.938 13.484 9.086 1 82.62 61 ILE B N 1
ATOM 1544 C CA . ILE B 1 61 ? -15.805 14.18 9.703 1 82.62 61 ILE B CA 1
ATOM 1545 C C . ILE B 1 61 ? -15.859 15.664 9.359 1 82.62 61 ILE B C 1
ATOM 1547 O O . ILE B 1 61 ? -16.047 16.031 8.203 1 82.62 61 ILE B O 1
ATOM 1551 N N . ALA B 1 62 ? -15.758 16.438 10.43 1 82.5 62 ALA B N 1
ATOM 1552 C CA . ALA B 1 62 ? -15.656 17.875 10.172 1 82.5 62 ALA B CA 1
ATOM 1553 C C . ALA B 1 62 ? -14.383 18.203 9.398 1 82.5 62 ALA B C 1
ATOM 1555 O O . ALA B 1 62 ? -13.336 17.609 9.633 1 82.5 62 ALA B O 1
ATOM 1556 N N . GLN B 1 63 ? -14.484 19.156 8.508 1 83.31 63 GLN B N 1
ATOM 1557 C CA . GLN B 1 63 ? -13.352 19.562 7.676 1 83.31 63 GLN B CA 1
ATOM 1558 C C . GLN B 1 63 ? -12.133 19.906 8.531 1 83.31 63 GLN B C 1
ATOM 1560 O O . GLN B 1 63 ? -11 19.594 8.156 1 83.31 63 GLN B O 1
ATOM 1565 N N . LYS B 1 64 ? -12.352 20.562 9.586 1 81.94 64 LYS B N 1
ATOM 1566 C CA . LYS B 1 64 ? -11.266 21 10.461 1 81.94 64 LYS B CA 1
ATOM 1567 C C . LYS B 1 64 ? -10.508 19.812 11.039 1 81.94 64 LYS B C 1
ATOM 1569 O O . LYS B 1 64 ? -9.359 19.953 11.469 1 81.94 64 LYS B O 1
ATOM 1574 N N . ASP B 1 65 ? -11.109 18.641 11.078 1 84.56 65 ASP B N 1
ATOM 1575 C CA . ASP B 1 65 ? -10.508 17.453 11.695 1 84.56 65 ASP B CA 1
ATOM 1576 C C . ASP B 1 65 ? -9.773 16.609 10.664 1 84.56 65 ASP B C 1
ATOM 1578 O O . ASP B 1 65 ? -9.062 15.664 11.016 1 84.56 65 ASP B O 1
ATOM 1582 N N . TYR B 1 66 ? -9.93 16.969 9.414 1 86.19 66 TYR B N 1
ATOM 1583 C CA . TYR B 1 66 ? -9.344 16.219 8.312 1 86.19 66 TYR B CA 1
ATOM 1584 C C . TYR B 1 66 ? -7.852 16.016 8.523 1 86.19 66 TYR B C 1
ATOM 1586 O O . TYR B 1 66 ? -7.355 14.883 8.438 1 86.19 66 TYR B O 1
ATOM 1594 N N . PRO B 1 67 ? -7.059 17 8.984 1 84.62 67 PRO B N 1
ATOM 1595 C CA . PRO B 1 67 ? -5.629 16.781 9.195 1 84.62 67 PRO B CA 1
ATOM 1596 C C . PRO B 1 67 ? -5.348 15.75 10.297 1 84.62 67 PRO B C 1
ATOM 1598 O O . PRO B 1 67 ? -4.395 14.969 10.188 1 84.62 67 PRO B O 1
ATOM 1601 N N . THR B 1 68 ? -6.184 15.812 11.258 1 85.75 68 THR B N 1
ATOM 1602 C CA . THR B 1 68 ? -6.008 14.859 12.344 1 85.75 68 THR B CA 1
ATOM 1603 C C . THR B 1 68 ? -6.238 13.43 11.867 1 85.75 68 THR B C 1
ATOM 1605 O O . THR B 1 68 ? -5.508 12.516 12.25 1 85.75 68 THR B O 1
ATOM 1608 N N . VAL B 1 69 ? -7.191 13.234 11.039 1 88.62 69 VAL B N 1
ATOM 1609 C CA . VAL B 1 69 ? -7.492 11.914 10.492 1 88.62 69 VAL B CA 1
ATOM 1610 C C . VAL B 1 69 ? -6.324 11.43 9.641 1 88.62 69 VAL B C 1
ATOM 1612 O O . VAL B 1 69 ? -5.93 10.266 9.719 1 88.62 69 VAL B O 1
ATOM 1615 N N . LEU B 1 70 ? -5.762 12.367 8.922 1 91.56 70 LEU B N 1
ATOM 1616 C CA . LEU B 1 70 ? -4.648 12 8.062 1 91.56 70 LEU B CA 1
ATOM 1617 C C . LEU B 1 70 ? -3.439 11.57 8.883 1 91.56 70 LEU B C 1
ATOM 1619 O O . LEU B 1 70 ? -2.654 10.727 8.453 1 91.56 70 LEU B O 1
ATOM 1623 N N . MET B 1 71 ? -3.303 12.094 10.062 1 90.56 71 MET B N 1
ATOM 1624 C CA . MET B 1 71 ? -2.227 11.648 10.938 1 90.56 71 MET B CA 1
ATOM 1625 C C . MET B 1 71 ? -2.428 10.195 11.352 1 90.56 71 MET B C 1
ATOM 1627 O O . MET B 1 71 ? -1.469 9.422 11.422 1 90.56 71 MET B O 1
ATOM 1631 N N . VAL B 1 72 ? -3.623 9.852 11.602 1 89.5 72 VAL B N 1
ATOM 1632 C CA . VAL B 1 72 ? -3.947 8.469 11.945 1 89.5 72 VAL B CA 1
ATOM 1633 C C . VAL B 1 72 ? -3.668 7.566 10.75 1 89.5 72 VAL B C 1
ATOM 1635 O O . VAL B 1 72 ? -3.117 6.473 10.906 1 89.5 72 VAL B O 1
ATOM 1638 N N . PHE B 1 73 ? -4.074 8.039 9.547 1 92.88 73 PHE B N 1
ATOM 1639 C CA . PHE B 1 73 ? -3.824 7.273 8.336 1 92.88 73 PHE B CA 1
ATOM 1640 C C . PHE B 1 73 ? -2.33 7.062 8.125 1 92.88 73 PHE B C 1
ATOM 1642 O O . PHE B 1 73 ? -1.9 5.98 7.719 1 92.88 73 PHE B O 1
ATOM 1649 N N . ASN B 1 74 ? -1.606 8.078 8.375 1 93.88 74 ASN B N 1
ATOM 1650 C CA . ASN B 1 74 ? -0.157 7.965 8.25 1 93.88 74 ASN B CA 1
ATOM 1651 C C . ASN B 1 74 ? 0.399 6.863 9.148 1 93.88 74 ASN B C 1
ATOM 1653 O O . ASN B 1 74 ? 1.21 6.047 8.711 1 93.88 74 ASN B O 1
ATOM 1657 N N . GLU B 1 75 ? -0.011 6.82 10.344 1 90.5 75 GLU B N 1
ATOM 1658 C CA . GLU B 1 75 ? 0.451 5.805 11.281 1 90.5 75 GLU B CA 1
ATOM 1659 C C . GLU B 1 75 ? 0.032 4.406 10.828 1 90.5 75 GLU B C 1
ATOM 1661 O O . GLU B 1 75 ? 0.815 3.459 10.922 1 90.5 75 GLU B O 1
ATOM 1666 N N . PHE B 1 76 ? -1.165 4.305 10.406 1 90.31 76 PHE B N 1
ATOM 1667 C CA . PHE B 1 76 ? -1.641 3.025 9.891 1 90.31 76 PHE B CA 1
ATOM 1668 C C . PHE B 1 76 ? -0.798 2.57 8.703 1 90.31 76 PHE B C 1
ATOM 1670 O O . PHE B 1 76 ? -0.324 1.433 8.672 1 90.31 76 PHE B O 1
ATOM 1677 N N . ASN B 1 77 ? -0.645 3.496 7.734 1 94.19 77 ASN B N 1
ATOM 1678 C CA . ASN B 1 77 ? 0.059 3.174 6.496 1 94.19 77 ASN B CA 1
ATOM 1679 C C . ASN B 1 77 ? 1.521 2.826 6.758 1 94.19 77 ASN B C 1
ATOM 1681 O O . ASN B 1 77 ? 2.105 2.008 6.047 1 94.19 77 ASN B O 1
ATOM 1685 N N . MET B 1 78 ? 2.037 3.357 7.781 1 93.88 78 MET B N 1
ATOM 1686 C CA . MET B 1 78 ? 3.41 3.055 8.18 1 93.88 78 MET B CA 1
ATOM 1687 C C . MET B 1 78 ? 3.539 1.6 8.617 1 93.88 78 MET B C 1
ATOM 1689 O O . MET B 1 78 ? 4.574 0.969 8.391 1 93.88 78 MET B O 1
ATOM 1693 N N . LYS B 1 79 ? 2.555 1.048 9.148 1 91.31 79 LYS B N 1
ATOM 1694 C CA . LYS B 1 79 ? 2.629 -0.284 9.742 1 91.31 79 LYS B CA 1
ATOM 1695 C C . LYS B 1 79 ? 2.006 -1.33 8.828 1 91.31 79 LYS B C 1
ATOM 1697 O O . LYS B 1 79 ? 2.244 -2.529 8.984 1 91.31 79 LYS B O 1
ATOM 1702 N N . SER B 1 80 ? 1.229 -0.857 7.949 1 91.44 80 SER B N 1
ATOM 1703 C CA . SER B 1 80 ? 0.47 -1.78 7.109 1 91.44 80 SER B CA 1
ATOM 1704 C C . SER B 1 80 ? 1.353 -2.408 6.035 1 91.44 80 SER B C 1
ATOM 1706 O O . SER B 1 80 ? 2.188 -1.728 5.438 1 91.44 80 SER B O 1
ATOM 1708 N N . THR B 1 81 ? 1.059 -3.709 5.699 1 91.12 81 THR B N 1
ATOM 1709 C CA . THR B 1 81 ? 1.821 -4.387 4.656 1 91.12 81 THR B CA 1
ATOM 1710 C C . THR B 1 81 ? 0.919 -4.758 3.482 1 91.12 81 THR B C 1
ATOM 1712 O O . THR B 1 81 ? 1.404 -5.16 2.424 1 91.12 81 THR B O 1
ATOM 1715 N N . ASP B 1 82 ? -0.309 -4.605 3.648 1 89.31 82 ASP B N 1
ATOM 1716 C CA . ASP B 1 82 ? -1.182 -5.172 2.623 1 89.31 82 ASP B CA 1
ATOM 1717 C C . ASP B 1 82 ? -2.256 -4.168 2.205 1 89.31 82 ASP B C 1
ATOM 1719 O O . ASP B 1 82 ? -2.918 -4.352 1.182 1 89.31 82 ASP B O 1
ATOM 1723 N N . ALA B 1 83 ? -2.518 -3.201 3.039 1 92.62 83 ALA B N 1
ATOM 1724 C CA . ALA B 1 83 ? -3.58 -2.242 2.746 1 92.62 83 ALA B CA 1
ATOM 1725 C C . ALA B 1 83 ? -3.07 -0.808 2.848 1 92.62 83 ALA B C 1
ATOM 1727 O O . ALA B 1 83 ? -2.27 -0.489 3.73 1 92.62 83 ALA B O 1
ATOM 1728 N N . THR B 1 84 ? -3.531 0.02 1.94 1 95.44 84 THR B N 1
ATOM 1729 C CA . THR B 1 84 ? -3.229 1.446 1.979 1 95.44 84 THR B CA 1
ATOM 1730 C C . THR B 1 84 ? -4.488 2.258 2.275 1 95.44 84 THR B C 1
ATOM 1732 O O . THR B 1 84 ? -5.465 2.193 1.528 1 95.44 84 THR B O 1
ATOM 1735 N N . LEU B 1 85 ? -4.422 3.025 3.361 1 94.5 85 LEU B N 1
ATOM 1736 C CA . LEU B 1 85 ? -5.551 3.846 3.793 1 94.5 85 LEU B CA 1
ATOM 1737 C C . LEU B 1 85 ? -5.465 5.246 3.197 1 94.5 85 LEU B C 1
ATOM 1739 O O . LEU B 1 85 ? -4.383 5.84 3.15 1 94.5 85 LEU B O 1
ATOM 1743 N N . TYR B 1 86 ? -6.574 5.703 2.709 1 94.25 86 TYR B N 1
ATOM 1744 C CA . TYR B 1 86 ? -6.711 7.082 2.252 1 94.25 86 TYR B CA 1
ATOM 1745 C C . TYR B 1 86 ? -8.148 7.57 2.424 1 94.25 86 TYR B C 1
ATOM 1747 O O . TYR B 1 86 ? -9.031 6.801 2.799 1 94.25 86 TYR B O 1
ATOM 1755 N N . MET B 1 87 ? -8.352 8.836 2.277 1 92.69 87 MET B N 1
ATOM 1756 C CA . MET B 1 87 ? -9.703 9.383 2.408 1 92.69 87 MET B CA 1
ATOM 1757 C C . MET B 1 87 ? -10.008 10.344 1.266 1 92.69 87 MET B C 1
ATOM 1759 O O . MET B 1 87 ? -9.109 11.016 0.755 1 92.69 87 MET B O 1
ATOM 1763 N N . THR B 1 88 ? -11.258 10.367 0.905 1 92.25 88 THR B N 1
ATOM 1764 C CA . THR B 1 88 ? -11.742 11.25 -0.15 1 92.25 88 THR B CA 1
ATOM 1765 C C . THR B 1 88 ? -12.977 12.016 0.311 1 92.25 88 THR B C 1
ATOM 1767 O O . THR B 1 88 ? -13.781 11.5 1.087 1 92.25 88 THR B O 1
ATOM 1770 N N . LYS B 1 89 ? -13.055 13.211 -0.182 1 88.81 89 LYS B N 1
ATOM 1771 C CA . LYS B 1 89 ? -14.227 14.023 0.134 1 88.81 89 LYS B CA 1
ATOM 1772 C C . LYS B 1 89 ? -15.406 13.656 -0.771 1 88.81 89 LYS B C 1
ATOM 1774 O O . LYS B 1 89 ? -15.227 13.453 -1.974 1 88.81 89 LYS B O 1
ATOM 1779 N N . VAL B 1 90 ? -16.562 13.609 -0.104 1 83.94 90 VAL B N 1
ATOM 1780 C CA . VAL B 1 90 ? -17.812 13.5 -0.87 1 83.94 90 VAL B CA 1
ATOM 1781 C C . VAL B 1 90 ? -18.25 14.883 -1.329 1 83.94 90 VAL B C 1
ATOM 1783 O O . VAL B 1 90 ? -18.359 15.812 -0.522 1 83.94 90 VAL B O 1
ATOM 1786 N N . PRO B 1 91 ? -18.203 15.07 -2.637 1 74.56 91 PRO B N 1
ATOM 1787 C CA . PRO B 1 91 ? -18.438 16.406 -3.189 1 74.56 91 PRO B CA 1
ATOM 1788 C C . PRO B 1 91 ? -19.531 17.156 -2.451 1 74.56 91 PRO B C 1
ATOM 1790 O O . PRO B 1 91 ? -19.438 18.375 -2.26 1 74.56 91 PRO B O 1
ATOM 1793 N N . ARG B 1 92 ? -20.672 16.609 -2.271 1 68.69 92 ARG B N 1
ATOM 1794 C CA . ARG B 1 92 ? -21.781 17.344 -1.675 1 68.69 92 ARG B CA 1
ATOM 1795 C C . ARG B 1 92 ? -21.984 16.953 -0.218 1 68.69 92 ARG B C 1
ATOM 1797 O O . ARG B 1 92 ? -22.156 15.766 0.085 1 68.69 92 ARG B O 1
ATOM 1804 N N . GLY B 1 93 ? -21.453 17.797 0.746 1 66.44 93 GLY B N 1
ATOM 1805 C CA . GLY B 1 93 ? -21.75 17.547 2.146 1 66.44 93 GLY B CA 1
ATOM 1806 C C . GLY B 1 93 ? -20.516 17.531 3.025 1 66.44 93 GLY B C 1
ATOM 1807 O O . GLY B 1 93 ? -19.469 18.062 2.645 1 66.44 93 GLY B O 1
ATOM 1808 N N . THR B 1 94 ? -20.688 17.25 4.227 1 72.62 94 THR B N 1
ATOM 1809 C CA . THR B 1 94 ? -19.641 17.156 5.23 1 72.62 94 THR B CA 1
ATOM 1810 C C . THR B 1 94 ? -19.156 15.711 5.359 1 72.62 94 THR B C 1
ATOM 1812 O O . THR B 1 94 ? -18.453 15.367 6.312 1 72.62 94 THR B O 1
ATOM 1815 N N . SER B 1 95 ? -19.484 14.977 4.363 1 83.88 95 SER B N 1
ATOM 1816 C CA . SER B 1 95 ? -19.188 13.555 4.453 1 83.88 95 SER B CA 1
ATOM 1817 C C . SER B 1 95 ? -17.891 13.219 3.713 1 83.88 95 SER B C 1
ATOM 1819 O O . SER B 1 95 ? -17.5 13.93 2.777 1 83.88 95 SER B O 1
ATOM 1821 N N . TRP B 1 96 ? -17.188 12.266 4.273 1 89.06 96 TRP B N 1
ATOM 1822 C CA . TRP B 1 96 ? -15.977 11.695 3.697 1 89.06 96 TRP B CA 1
ATOM 1823 C C . TRP B 1 96 ? -16.109 10.195 3.51 1 89.06 96 TRP B C 1
ATOM 1825 O O . TRP B 1 96 ? -16.984 9.562 4.113 1 89.06 96 TRP B O 1
ATOM 1835 N N . ASN B 1 97 ? -15.328 9.727 2.578 1 90.69 97 ASN B N 1
ATOM 1836 C CA . ASN B 1 97 ? -15.125 8.281 2.473 1 90.69 97 ASN B CA 1
ATOM 1837 C C . ASN B 1 97 ? -13.734 7.879 2.959 1 90.69 97 ASN B C 1
ATOM 1839 O O . ASN B 1 97 ? -12.727 8.406 2.49 1 90.69 97 ASN B O 1
ATOM 1843 N N . VAL B 1 98 ? -13.695 7.012 3.926 1 91.06 98 VAL B N 1
ATOM 1844 C CA . VAL B 1 98 ? -12.469 6.301 4.258 1 91.06 98 VAL B CA 1
ATOM 1845 C C . VAL B 1 98 ? -12.336 5.059 3.381 1 91.06 98 VAL B C 1
ATOM 1847 O O . VAL B 1 98 ? -13.25 4.234 3.312 1 91.06 98 VAL B O 1
ATOM 1850 N N . SER B 1 99 ? -11.188 4.988 2.75 1 93.81 99 SER B N 1
ATOM 1851 C CA . SER B 1 99 ? -10.977 3.867 1.841 1 93.81 99 SER B CA 1
ATOM 1852 C C . SER B 1 99 ? -9.648 3.17 2.125 1 93.81 99 SER B C 1
ATOM 1854 O O . SER B 1 99 ? -8.727 3.777 2.672 1 93.81 99 SER B O 1
ATOM 1856 N N . ALA B 1 100 ? -9.594 1.935 1.831 1 95.25 100 ALA B N 1
ATOM 1857 C CA . ALA B 1 100 ? -8.367 1.146 1.848 1 95.25 100 ALA B CA 1
ATOM 1858 C C . ALA B 1 100 ? -8.289 0.233 0.628 1 95.25 100 ALA B C 1
ATOM 1860 O O . ALA B 1 100 ? -9.289 -0.363 0.222 1 95.25 100 ALA B O 1
ATOM 1861 N N . ASP B 1 101 ? -7.129 0.202 0.048 1 97 101 ASP B N 1
ATOM 1862 C CA . ASP B 1 101 ? -6.898 -0.651 -1.114 1 97 101 ASP B CA 1
ATOM 1863 C C . ASP B 1 101 ? -5.902 -1.762 -0.792 1 97 101 ASP B C 1
ATOM 1865 O O . ASP B 1 101 ? -4.914 -1.533 -0.088 1 97 101 ASP B O 1
ATOM 1869 N N . SER B 1 102 ? -6.148 -2.895 -1.3 1 96.38 102 SER B N 1
ATOM 1870 C CA . SER B 1 102 ? -5.227 -4.02 -1.39 1 96.38 102 SER B CA 1
ATOM 1871 C C . SER B 1 102 ? -5.105 -4.523 -2.824 1 96.38 102 SER B C 1
ATOM 1873 O O . SER B 1 102 ? -6.098 -4.582 -3.553 1 96.38 102 SER B O 1
ATOM 1875 N N . PHE B 1 103 ? -3.941 -4.844 -3.188 1 94.5 103 PHE B N 1
ATOM 1876 C CA . PHE B 1 103 ? -3.701 -5.289 -4.555 1 94.5 103 PHE B CA 1
ATOM 1877 C C . PHE B 1 103 ? -3.078 -6.68 -4.57 1 94.5 103 PHE B C 1
ATOM 1879 O O . PHE B 1 103 ? -2.191 -6.977 -3.766 1 94.5 103 PHE B O 1
ATOM 1886 N N . ILE B 1 104 ? -3.547 -7.477 -5.477 1 92.75 104 ILE B N 1
ATOM 1887 C CA . ILE B 1 104 ? -3.09 -8.852 -5.641 1 92.75 104 ILE B CA 1
ATOM 1888 C C . ILE B 1 104 ? -2.457 -9.023 -7.02 1 92.75 104 ILE B C 1
ATOM 1890 O O . ILE B 1 104 ? -3.094 -8.75 -8.039 1 92.75 104 ILE B O 1
ATOM 1894 N N . MET B 1 105 ? -1.23 -9.414 -6.969 1 88.62 105 MET B N 1
ATOM 1895 C CA . MET B 1 105 ? -0.543 -9.656 -8.234 1 88.62 105 MET B CA 1
ATOM 1896 C C . MET B 1 105 ? -1.002 -10.969 -8.859 1 88.62 105 MET B C 1
ATOM 1898 O O . MET B 1 105 ? -0.893 -12.031 -8.242 1 88.62 105 MET B O 1
ATOM 1902 N N . THR B 1 106 ? -1.438 -10.867 -10.188 1 92.25 106 THR B N 1
ATOM 1903 C CA . THR B 1 106 ? -1.994 -12.055 -10.82 1 92.25 106 THR B CA 1
ATOM 1904 C C . THR B 1 106 ? -1.342 -12.297 -12.18 1 92.25 106 THR B C 1
ATOM 1906 O O . THR B 1 106 ? -1.783 -13.164 -12.938 1 92.25 106 THR B O 1
ATOM 1909 N N . ALA B 1 107 ? -0.325 -11.57 -12.5 1 85.94 107 ALA B N 1
ATOM 1910 C CA . ALA B 1 107 ? 0.299 -11.594 -13.812 1 85.94 107 ALA B CA 1
ATOM 1911 C C . ALA B 1 107 ? 0.772 -13 -14.172 1 85.94 107 ALA B C 1
ATOM 1913 O O . ALA B 1 107 ? 0.713 -13.414 -15.328 1 85.94 107 ALA B O 1
ATOM 1914 N N . ASP B 1 108 ? 1.135 -13.758 -13.227 1 83.31 108 ASP B N 1
ATOM 1915 C CA . ASP B 1 108 ? 1.671 -15.086 -13.484 1 83.31 108 ASP B CA 1
ATOM 1916 C C . ASP B 1 108 ? 0.603 -16.156 -13.273 1 83.31 108 ASP B C 1
ATOM 1918 O O . ASP B 1 108 ? 0.899 -17.359 -13.312 1 83.31 108 ASP B O 1
ATOM 1922 N N . GLY B 1 109 ? -0.552 -15.695 -13.062 1 89.81 109 GLY B N 1
ATOM 1923 C CA . GLY B 1 109 ? -1.645 -16.625 -12.812 1 89.81 109 GLY B CA 1
ATOM 1924 C C . GLY B 1 109 ? -1.719 -17.078 -11.375 1 89.81 109 GLY B C 1
ATOM 1925 O O . GLY B 1 109 ? -0.759 -16.938 -10.617 1 89.81 109 GLY B O 1
ATOM 1926 N N . LEU B 1 110 ? -2.859 -17.594 -10.977 1 91.19 110 LEU B N 1
ATOM 1927 C CA . LEU B 1 110 ? -3.145 -18.172 -9.664 1 91.19 110 LEU B CA 1
ATOM 1928 C C . LEU B 1 110 ? -4.039 -19.391 -9.805 1 91.19 110 LEU B C 1
ATOM 1930 O O . LEU B 1 110 ? -5 -19.391 -10.578 1 91.19 110 LEU B O 1
ATOM 1934 N N . ASP B 1 111 ? -3.648 -20.359 -9.086 1 92.06 111 ASP B N 1
ATOM 1935 C CA . ASP B 1 111 ? -4.641 -21.438 -9 1 92.06 111 ASP B CA 1
ATOM 1936 C C . ASP B 1 111 ? -5.781 -21.047 -8.062 1 92.06 111 ASP B C 1
ATOM 1938 O O . ASP B 1 111 ? -5.789 -19.953 -7.496 1 92.06 111 ASP B O 1
ATOM 1942 N N . GLU B 1 112 ? -6.734 -21.969 -7.992 1 94.12 112 GLU B N 1
ATOM 1943 C CA . GLU B 1 112 ? -7.941 -21.656 -7.234 1 94.12 112 GLU B CA 1
ATOM 1944 C C . GLU B 1 112 ? -7.617 -21.391 -5.766 1 94.12 112 GLU B C 1
ATOM 1946 O O . GLU B 1 112 ? -8.102 -20.422 -5.184 1 94.12 112 GLU B O 1
ATOM 1951 N N . GLY B 1 113 ? -6.871 -22.25 -5.199 1 93.44 113 GLY B N 1
ATOM 1952 C CA . GLY B 1 113 ? -6.496 -22.062 -3.807 1 93.44 113 GLY B CA 1
ATOM 1953 C C . GLY B 1 113 ? -5.754 -20.766 -3.547 1 93.44 113 GLY B C 1
ATOM 1954 O O . GLY B 1 113 ? -6.02 -20.078 -2.559 1 93.44 113 GLY B O 1
ATOM 1955 N N . GLN B 1 114 ? -4.82 -20.422 -4.406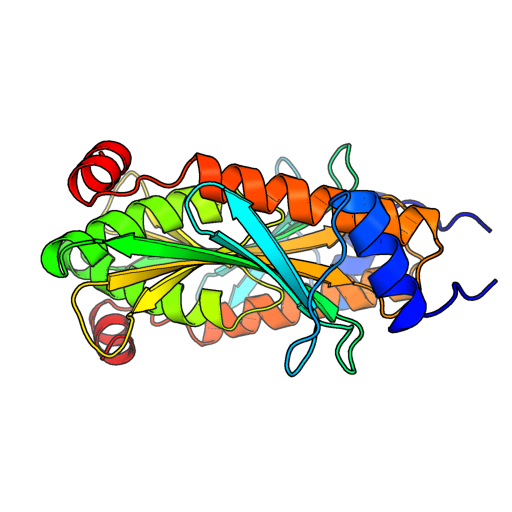 1 90.19 114 GLN B N 1
ATOM 1956 C CA . GLN B 1 114 ? -4.047 -19.188 -4.289 1 90.19 114 GLN B CA 1
ATOM 1957 C C . GLN B 1 114 ? -4.949 -17.953 -4.387 1 90.19 114 GLN B C 1
ATOM 1959 O O . GLN B 1 114 ? -4.793 -17 -3.619 1 90.19 114 GLN B O 1
ATOM 1964 N N . LEU B 1 115 ? -5.855 -18 -5.332 1 95.69 115 LEU B N 1
ATOM 1965 C CA . LEU B 1 115 ? -6.77 -16.875 -5.531 1 95.69 115 LEU B CA 1
ATOM 1966 C C . LEU B 1 115 ? -7.645 -16.672 -4.301 1 95.69 115 LEU B C 1
ATOM 1968 O O . LEU B 1 115 ? -7.75 -15.547 -3.799 1 95.69 115 LEU B O 1
ATOM 1972 N N . ILE B 1 116 ? -8.148 -17.719 -3.793 1 96.56 116 ILE B N 1
ATOM 1973 C CA . ILE B 1 116 ? -9.023 -17.641 -2.625 1 96.56 116 ILE B CA 1
ATOM 1974 C C . ILE B 1 116 ? -8.227 -17.125 -1.423 1 96.56 116 ILE B C 1
ATOM 1976 O O . ILE B 1 116 ? -8.695 -16.25 -0.694 1 96.56 116 ILE B O 1
ATOM 1980 N N . ALA B 1 117 ? -7.07 -17.641 -1.243 1 93.25 117 ALA B N 1
ATOM 1981 C CA . ALA B 1 117 ? -6.25 -17.234 -0.103 1 93.25 117 ALA B CA 1
ATOM 1982 C C . ALA B 1 117 ? -5.891 -15.758 -0.182 1 93.25 117 ALA B C 1
ATOM 1984 O O . ALA B 1 117 ? -5.992 -15.031 0.812 1 93.25 117 ALA B O 1
ATOM 1985 N N . ALA B 1 118 ? -5.48 -15.336 -1.359 1 92.94 118 ALA B N 1
ATOM 1986 C CA . ALA B 1 118 ? -5.098 -13.938 -1.548 1 92.94 118 ALA B CA 1
ATOM 1987 C C . ALA B 1 118 ? -6.281 -13.008 -1.316 1 92.94 118 ALA B C 1
ATOM 1989 O O . ALA B 1 118 ? -6.148 -11.969 -0.663 1 92.94 118 ALA B O 1
ATOM 1990 N N . MET B 1 119 ? -7.41 -13.398 -1.843 1 96.44 119 MET B N 1
ATOM 1991 C CA . MET B 1 119 ? -8.609 -12.578 -1.688 1 96.44 119 MET B CA 1
ATOM 1992 C C . MET B 1 119 ? -9.062 -12.547 -0.233 1 96.44 119 MET B C 1
ATOM 1994 O O . MET B 1 119 ? -9.492 -11.5 0.265 1 96.44 119 MET B O 1
ATOM 1998 N N . ARG B 1 120 ? -8.953 -13.656 0.402 1 96.38 120 ARG B N 1
ATOM 1999 C CA . ARG B 1 120 ? -9.312 -13.719 1.815 1 96.38 120 ARG B CA 1
ATOM 2000 C C . ARG B 1 120 ? -8.414 -12.805 2.646 1 96.38 120 ARG B C 1
ATOM 2002 O O . ARG B 1 120 ? -8.891 -12.078 3.514 1 96.38 120 ARG B O 1
ATOM 2009 N N . ASP B 1 121 ? -7.145 -12.922 2.398 1 92.75 121 ASP B N 1
ATOM 2010 C CA . ASP B 1 121 ? -6.199 -12.062 3.109 1 92.75 121 ASP B CA 1
ATOM 2011 C C . ASP B 1 121 ? -6.527 -10.586 2.904 1 92.75 121 ASP B C 1
ATOM 2013 O O . ASP B 1 121 ? -6.512 -9.805 3.855 1 92.75 121 ASP B O 1
ATOM 2017 N N . ALA B 1 122 ? -6.82 -10.211 1.657 1 95.56 122 ALA B N 1
ATOM 2018 C CA . ALA B 1 122 ? -7.18 -8.836 1.338 1 95.56 122 ALA B CA 1
ATOM 2019 C C . ALA B 1 122 ? -8.445 -8.414 2.082 1 95.56 122 ALA B C 1
ATOM 2021 O O . ALA B 1 122 ? -8.461 -7.371 2.746 1 95.56 122 ALA B O 1
ATOM 2022 N N . VAL B 1 123 ? -9.461 -9.227 1.999 1 96.31 123 VAL B N 1
ATOM 2023 C CA . VAL B 1 123 ? -10.742 -8.906 2.625 1 96.31 123 VAL B CA 1
ATOM 2024 C C . VAL B 1 123 ? -10.562 -8.797 4.137 1 96.31 123 VAL B C 1
ATOM 2026 O O . VAL B 1 123 ? -11.078 -7.875 4.766 1 96.31 123 VAL B O 1
ATOM 2029 N N . ASP B 1 124 ? -9.82 -9.703 4.711 1 93 124 ASP B N 1
ATOM 2030 C CA . ASP B 1 124 ? -9.57 -9.664 6.148 1 93 124 ASP B CA 1
ATOM 2031 C C . ASP B 1 124 ? -8.859 -8.383 6.555 1 93 124 ASP B C 1
ATOM 2033 O O . ASP B 1 124 ? -9.227 -7.742 7.543 1 93 124 ASP B O 1
ATOM 2037 N N . SER B 1 125 ? -7.828 -8.062 5.828 1 90.31 125 SER B N 1
ATOM 2038 C CA . SER B 1 125 ? -7.078 -6.844 6.109 1 90.31 125 SER B CA 1
ATOM 2039 C C . SER B 1 125 ? -7.969 -5.609 6.012 1 90.31 125 SER B C 1
ATOM 2041 O O . SER B 1 125 ? -7.914 -4.727 6.871 1 90.31 125 SER B O 1
ATOM 2043 N N . LEU B 1 126 ? -8.789 -5.516 5.047 1 92.5 126 LEU B N 1
ATOM 2044 C CA . LEU B 1 126 ? -9.648 -4.359 4.793 1 92.5 126 LEU B CA 1
ATOM 2045 C C . LEU B 1 126 ? -10.742 -4.254 5.852 1 92.5 126 LEU B C 1
ATOM 2047 O O . LEU B 1 126 ? -11.055 -3.156 6.312 1 92.5 126 LEU B O 1
ATOM 2051 N N . THR B 1 127 ? -11.258 -5.352 6.195 1 87.44 127 THR B N 1
ATOM 2052 C CA . THR B 1 127 ? -12.305 -5.359 7.219 1 87.44 127 THR B CA 1
ATOM 2053 C C . THR B 1 127 ? -11.75 -4.883 8.555 1 87.44 127 THR B C 1
ATOM 2055 O O . THR B 1 127 ? -12.43 -4.176 9.305 1 87.44 127 THR B O 1
ATOM 2058 N N . LYS B 1 128 ? -10.555 -5.262 8.812 1 83.56 128 LYS B N 1
ATOM 2059 C CA . LYS B 1 128 ? -9.898 -4.781 10.023 1 83.56 128 LYS B CA 1
ATOM 2060 C C . LYS B 1 128 ? -9.797 -3.26 10.031 1 83.56 128 LYS B C 1
ATOM 2062 O O . LYS B 1 128 ? -10.008 -2.617 11.062 1 83.56 128 LYS B O 1
ATOM 2067 N N . VAL B 1 129 ? -9.469 -2.68 8.898 1 81.19 129 VAL B N 1
ATOM 2068 C CA . VAL B 1 129 ? -9.344 -1.233 8.75 1 81.19 129 VAL B CA 1
ATOM 2069 C C . VAL B 1 129 ? -10.688 -0.567 9.062 1 81.19 129 VAL B C 1
ATOM 2071 O O . VAL B 1 129 ? -10.742 0.415 9.805 1 81.19 129 VAL B O 1
ATOM 2074 N N . VAL B 1 130 ? -11.703 -1.108 8.523 1 78.56 130 VAL B N 1
ATOM 2075 C CA . VAL B 1 130 ? -13.039 -0.548 8.695 1 78.56 130 VAL B CA 1
ATOM 2076 C C . VAL B 1 130 ? -13.445 -0.612 10.172 1 78.56 130 VAL B C 1
ATOM 2078 O O . VAL B 1 130 ? -13.992 0.35 10.711 1 78.56 130 VAL B O 1
ATOM 2081 N N . LYS B 1 131 ? -13.148 -1.699 10.727 1 78.19 131 LYS B N 1
ATOM 2082 C CA . LYS B 1 131 ? -13.516 -1.903 12.125 1 78.19 131 LYS B CA 1
ATOM 2083 C C . LYS B 1 131 ? -12.758 -0.939 13.031 1 78.19 131 LYS B C 1
ATOM 2085 O O . LYS B 1 131 ? -13.289 -0.504 14.062 1 78.19 131 LYS B O 1
ATOM 2090 N N . MET B 1 132 ? -11.625 -0.589 12.617 1 74.38 132 MET B N 1
ATOM 2091 C CA . MET B 1 132 ? -10.789 0.274 13.445 1 74.38 132 MET B CA 1
ATOM 2092 C C . MET B 1 132 ? -11.086 1.744 13.172 1 74.38 132 MET B C 1
ATOM 2094 O O . MET B 1 132 ? -10.617 2.623 13.898 1 74.38 132 MET B O 1
ATOM 2098 N N . SER B 1 133 ? -11.828 1.946 12.125 1 70.81 133 SER B N 1
ATOM 2099 C CA . SER B 1 133 ? -12.055 3.328 11.719 1 70.81 133 SER B CA 1
ATOM 2100 C C . SER B 1 133 ? -13.18 3.965 12.523 1 70.81 133 SER B C 1
ATOM 2102 O O . SER B 1 133 ? -14.32 3.5 12.484 1 70.81 133 SER B O 1
ATOM 2104 N N . PRO B 1 134 ? -12.75 4.961 13.297 1 67 134 PRO B N 1
ATOM 2105 C CA . PRO B 1 134 ? -13.812 5.699 13.984 1 67 134 PRO B CA 1
ATOM 2106 C C . PRO B 1 134 ? -14.789 6.367 13.023 1 67 134 PRO B C 1
ATOM 2108 O O . PRO B 1 134 ? -14.453 6.605 11.859 1 67 134 PRO B O 1
ATOM 2111 N N . LYS B 1 135 ? -16.031 6.613 13.555 1 69.38 135 LYS B N 1
ATOM 2112 C CA . LYS B 1 135 ? -17.062 7.188 12.695 1 69.38 135 LYS B CA 1
ATOM 2113 C C . LYS B 1 135 ? -17.141 8.703 12.859 1 69.38 135 LYS B C 1
ATOM 2115 O O . LYS B 1 135 ? -17.703 9.398 12.016 1 69.38 135 LYS B O 1
ATOM 2120 N N . THR B 1 136 ? -16.5 9.039 13.938 1 65.38 136 THR B N 1
ATOM 2121 C CA . THR B 1 136 ? -16.641 10.461 14.203 1 65.38 136 THR B CA 1
ATOM 2122 C C . THR B 1 136 ? -15.281 11.141 14.312 1 65.38 136 THR B C 1
ATOM 2124 O O . THR B 1 136 ? -14.289 10.492 14.648 1 65.38 136 THR B O 1
ATOM 2127 N N . SER B 1 137 ? -15.305 12.43 14.078 1 63.22 137 SER B N 1
ATOM 2128 C CA . SER B 1 137 ? -14.117 13.273 14.195 1 63.22 137 SER B CA 1
ATOM 2129 C C . SER B 1 137 ? -13.492 13.141 15.578 1 63.22 137 SER B C 1
ATOM 2131 O O . SER B 1 137 ? -12.266 13.016 15.703 1 63.22 137 SER B O 1
ATOM 2133 N N . ALA B 1 138 ? -14.375 13.203 16.469 1 64.5 138 ALA B N 1
ATOM 2134 C CA . ALA B 1 138 ? -13.875 13.172 17.828 1 64.5 138 ALA B CA 1
ATOM 2135 C C . ALA B 1 138 ? -13.109 11.891 18.109 1 64.5 138 AL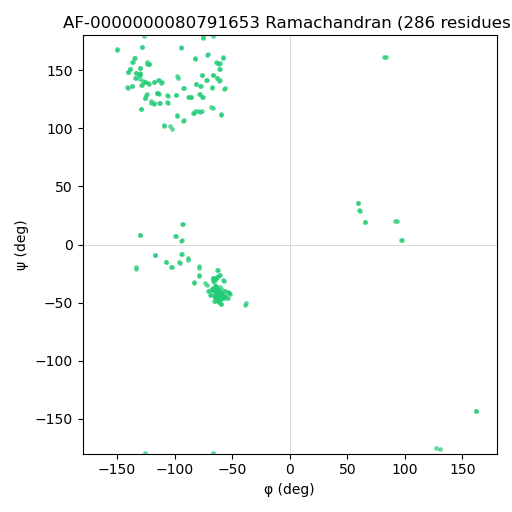A B C 1
ATOM 2137 O O . ALA B 1 138 ? -12.062 11.914 18.766 1 64.5 138 ALA B O 1
ATOM 2138 N N . ALA B 1 139 ? -13.562 10.82 17.562 1 71.31 139 ALA B N 1
ATOM 2139 C CA . ALA B 1 139 ? -12.914 9.531 17.797 1 71.31 139 ALA B CA 1
ATOM 2140 C C . ALA B 1 139 ? -11.586 9.445 17.047 1 71.31 139 ALA B C 1
ATOM 2142 O O . ALA B 1 139 ? -10.617 8.883 17.562 1 71.31 139 ALA B O 1
ATOM 2143 N N . TRP B 1 140 ? -11.531 10.047 15.945 1 70.12 140 TRP B N 1
ATOM 2144 C CA . TRP B 1 140 ? -10.289 10.078 15.172 1 70.12 140 TRP B CA 1
ATOM 2145 C C . TRP B 1 140 ? -9.242 10.938 15.867 1 70.12 140 TRP B C 1
ATOM 2147 O O . TRP B 1 140 ? -8.062 10.578 15.914 1 70.12 140 TRP B O 1
ATOM 2157 N N . ALA B 1 141 ? -9.688 12.078 16.359 1 65.44 141 ALA B N 1
ATOM 2158 C CA . ALA B 1 141 ? -8.781 12.969 17.078 1 65.44 141 ALA B CA 1
ATOM 2159 C C . ALA B 1 141 ? -8.125 12.242 18.25 1 65.44 141 ALA B C 1
ATOM 2161 O O . ALA B 1 141 ? -6.926 12.406 18.5 1 65.44 141 ALA B O 1
ATOM 2162 N N . ARG B 1 142 ? -8.867 11.414 18.969 1 69.75 142 ARG B N 1
ATOM 2163 C CA . ARG B 1 142 ? -8.344 10.672 20.125 1 69.75 142 ARG B CA 1
ATOM 2164 C C . ARG B 1 142 ? -7.293 9.656 19.672 1 69.75 142 ARG B C 1
ATOM 2166 O O . ARG B 1 142 ? -6.332 9.398 20.406 1 69.75 142 ARG B O 1
ATOM 2173 N N . LYS B 1 143 ? -7.473 9.203 18.484 1 70.56 143 LYS B N 1
ATOM 2174 C CA . LYS B 1 143 ? -6.555 8.195 17.969 1 70.56 143 LYS B CA 1
ATOM 2175 C C . LYS B 1 143 ? -5.246 8.836 17.5 1 70.56 143 LYS B C 1
ATOM 2177 O O . LYS B 1 143 ? -4.199 8.188 17.5 1 70.56 143 LYS B O 1
ATOM 2182 N N . ALA B 1 144 ? -5.367 10.031 17.141 1 65.06 144 ALA B N 1
ATOM 2183 C CA . ALA B 1 144 ? -4.188 10.719 16.625 1 65.06 144 ALA B CA 1
ATOM 2184 C C . ALA B 1 144 ? -3.27 11.164 17.75 1 65.06 144 ALA B C 1
ATOM 2186 O O . ALA B 1 144 ? -2.082 11.414 17.547 1 65.06 144 ALA B O 1
ATOM 2187 N N . ASP B 1 145 ? -3.723 11.273 18.953 1 62.31 145 ASP B N 1
ATOM 2188 C CA . ASP B 1 145 ? -2.957 11.695 20.125 1 62.31 145 ASP B CA 1
ATOM 2189 C C . ASP B 1 145 ? -2.105 10.547 20.672 1 62.31 145 ASP B C 1
ATOM 2191 O O . ASP B 1 145 ? -0.984 10.766 21.125 1 62.31 145 ASP B O 1
#

Nearest PDB structures (foldseek):
  6vu7-assembly1_D  TM=8.438E-01  e=1.439E-05  Escherichia coli 55989
  5fr7-assembly1_B  TM=7.744E-01  e=5.755E-06  Erwinia amylovora CFBP1430
  3qsz-assembly1_A  TM=4.813E-01  e=9.532E-02  Xanthomonas citri
  3zm4-assembly1_A  TM=4.392E-01  e=4.052E-02  Homo sapiens
  8tjl-assembly1_A  TM=4.933E-01  e=3.043E-01  Homo sapiens

Secondary structure (DSSP, 8-state):
-PPPP--HHHHHHHHHHHHSS-PEEETTEEEEE-GGG-EEEEE---TTSEEEEEEEEEEE--GGGHHHHHHHHHHHHHH-SS-EEEEEE-SSSSEEEEEEEEEEE-TT---HHHHHHHHHHHHHHHHHHHHH--SBHHHHHHHH-/-PPPP--HHHHHHHHHHHHSS-PEEETTEEEEE-GGG-EEEEE---TTSEEEEEEEEEEE--GGGHHHHHHHHHHHHHH-SS-EEEEEE-SSSSEEEEEEEEEEE-TT---HHHHHHHHHHHHHHHHHHHHH--SBHHHHHHHH-

Foldseek 3Di:
DQADFDDLVLVQVLCCVQVVDRWDDDVQFTWDADPQRKIWTWGAADPQQKTKIKIKHKAQEAPVLVVLLVLLQVVCCVPDDFKHWDKDDDPPDRMIIIMIMGIDGANRHDHSVRSNVRVNVNVVVNNVVVVPDDRYSVVSNVSSD/DQADFDDLVLVQVLCCVQVVDRWDDDVQFTWDADPQRKIWTWGAADPQQKTKIKIKHKAQEAPVLVVLLVLLQVVCCVPDDFKHWDKDDDPPDRMIIIMIMGIDGANRYDHSVRSNVRVNVRVVVNNVVVVPDDRYSVVSNVSSD

Solvent-accessible surface area (backbone atoms only — not comparable to full-atom values): 15376 Å² total; per-residue (Å²): 121,86,43,47,68,79,46,72,68,58,47,54,52,35,46,28,69,65,67,73,42,85,61,45,79,47,96,72,34,33,34,39,83,45,75,82,77,15,36,36,36,40,30,66,53,45,98,82,14,45,25,40,40,34,35,42,27,66,31,51,39,56,74,88,42,48,50,40,42,42,51,39,36,33,56,48,36,63,71,42,82,62,49,40,52,30,70,45,77,38,89,79,69,60,36,30,33,44,32,34,42,24,67,42,86,35,67,70,27,41,48,72,69,55,46,40,51,54,51,37,53,43,51,53,55,45,50,51,51,57,70,68,49,60,61,38,38,70,53,31,46,62,66,50,106,123,88,44,48,68,80,47,71,68,57,48,53,54,36,47,28,70,63,67,72,42,84,60,46,80,47,96,73,35,32,34,39,82,45,75,81,77,15,37,36,36,40,30,67,53,46,95,82,14,46,24,39,38,33,34,42,28,66,31,51,38,53,76,87,42,48,50,38,43,42,51,39,36,32,56,48,34,64,71,43,82,62,48,42,52,28,69,45,78,39,87,82,68,64,37,29,33,44,32,34,41,23,67,43,85,35,68,70,28,42,48,71,68,55,46,40,52,53,50,38,52,43,50,52,55,43,52,52,52,58,72,67,49,60,61,38,40,69,52,30,46,64,66,48,106

Sequence (290 aa):
MTLPGVTAERMQAAIVQVTEQVPAEVDGGWEVPAESNAVIRFEPPSDNGLLRVAVVSPVKIAQKDYPTVLMVFNEFNMKSTDATLYMTKVPRGTSWNVSADSFIMTADGLDEGQLIAAMRDAVDSLTKVVKMSPKTSAAWARKADMTLPGVTAERMQAAIVQVTEQVPAEVDGGWEVPAESNAVIRFEPPSDNGLLRVAVVSPVKIAQKDYPTVLMVFNEFNMKSTDATLYMTKVPRGTSWNVSADSFIMTADGLDEGQLIAAMRDAVDSLTKVVKMSPKTSAAWARKAD

Radius of gyration: 19.56 Å; Cα contacts (8 Å, |Δi|>4): 551; chains: 2; bounding box: 50×53×38 Å